Protein AF-A0A939WNE9-F1 (afdb_monomer_lite)

Foldseek 3Di:
DDDDDDDDDDDDDDDDDDDDDDDDDDDDDDDDDDDDDDDDDDDDDDDDDDDDDDDDDDDDDDDDDDDDDDDDDDDDDDDDDDDDDDDDDDDDDDDDDDDDDDDDDDDDDDVVVVVVVVVVVVVVVVVVVVVVVVVVVVVVVVVVVVVVVVVVVVVVVVVVCVVVVVVVVVVVVVVVVVVVVVVVVVVVVVVVVVVVVVVVVVVVVVVVVVVVVVVCCVQCDDDVVSNVVSVVVVPPPDVVRVVVVVVVVVVVVVVVVVVVVVVVVVVVVVVVVVVVVVVVVVVVVVVVVVVVVVVVVVVVVVVVVVVVVVVVVVVVVVVVVVVVVVVVVVVVVVVVVVVVDDDDDDDDPVPPVVVVVVPPPPDPPVPDDDD

Structure (mmCIF, N/CA/C/O backbone):
data_AF-A0A939WNE9-F1
#
_entry.id   AF-A0A939WNE9-F1
#
loop_
_atom_site.group_PDB
_atom_site.id
_atom_site.type_symbol
_atom_site.label_atom_id
_atom_site.label_alt_id
_atom_site.label_comp_id
_atom_site.label_asym_id
_atom_site.label_entity_id
_atom_site.label_seq_id
_atom_site.pdbx_PDB_ins_code
_atom_site.Cartn_x
_atom_site.Cartn_y
_atom_site.Cartn_z
_atom_site.occupancy
_atom_site.B_iso_or_equiv
_atom_site.auth_seq_id
_atom_site.auth_comp_id
_atom_site.auth_asym_id
_atom_site.auth_atom_id
_atom_site.pdbx_PDB_model_num
ATOM 1 N N . GLU A 1 1 ? 0.812 -8.668 100.484 1.00 54.09 1 GLU A N 1
ATOM 2 C CA . GLU A 1 1 ? 0.831 -9.558 99.311 1.00 54.09 1 GLU A CA 1
ATOM 3 C C . GLU A 1 1 ? 0.560 -8.732 98.063 1.00 54.09 1 GLU A C 1
ATOM 5 O O . GLU A 1 1 ? -0.546 -8.219 97.929 1.00 54.09 1 GLU A O 1
ATOM 10 N N . PRO A 1 2 ? 1.558 -8.504 97.200 1.00 53.25 2 PRO A N 1
ATOM 11 C CA . PRO A 1 2 ? 1.315 -8.124 95.821 1.00 53.25 2 PRO A CA 1
ATOM 12 C C . PRO A 1 2 ? 1.590 -9.320 94.900 1.00 53.25 2 PRO A C 1
ATOM 14 O O . PRO A 1 2 ? 2.531 -10.079 95.105 1.00 53.25 2 PRO A O 1
ATOM 17 N N . PHE A 1 3 ? 0.702 -9.478 93.926 1.00 49.59 3 PHE A N 1
ATOM 18 C CA . PHE A 1 3 ? 0.627 -10.564 92.959 1.00 49.59 3 PHE A CA 1
ATOM 19 C C . PHE A 1 3 ? 1.935 -10.777 92.182 1.00 49.59 3 PHE A C 1
ATOM 21 O O . PHE A 1 3 ? 2.463 -9.843 91.578 1.00 49.59 3 PHE A O 1
ATOM 28 N N . ASP A 1 4 ? 2.385 -12.033 92.154 1.00 51.91 4 ASP A N 1
ATOM 29 C CA . ASP A 1 4 ? 3.354 -12.559 91.195 1.00 51.91 4 ASP A CA 1
ATOM 30 C C . ASP A 1 4 ? 2.808 -12.397 89.769 1.00 51.91 4 ASP A C 1
ATOM 32 O O . ASP A 1 4 ? 1.752 -12.930 89.418 1.00 51.91 4 ASP A O 1
ATOM 36 N N . ALA A 1 5 ? 3.541 -11.660 88.938 1.00 57.41 5 ALA A N 1
ATOM 37 C CA . ALA A 1 5 ? 3.368 -11.687 87.495 1.00 57.41 5 ALA A CA 1
ATOM 38 C C . ALA A 1 5 ? 4.014 -12.974 86.945 1.00 57.41 5 ALA A C 1
ATOM 40 O O . ALA A 1 5 ? 5.130 -13.308 87.352 1.00 57.41 5 ALA A O 1
ATOM 41 N N . PRO A 1 6 ? 3.367 -13.709 86.024 1.00 60.88 6 PRO A N 1
ATOM 42 C CA . PRO A 1 6 ? 3.964 -14.906 85.453 1.00 60.88 6 PRO A CA 1
ATOM 43 C C . PRO A 1 6 ? 5.143 -14.541 84.540 1.00 60.88 6 PRO A C 1
ATOM 45 O O . PRO A 1 6 ? 5.098 -13.570 83.784 1.00 60.88 6 PRO A O 1
ATOM 48 N N . ALA A 1 7 ? 6.199 -15.350 84.627 1.00 61.84 7 ALA A N 1
ATOM 49 C CA . ALA A 1 7 ? 7.391 -15.274 83.793 1.00 61.84 7 ALA A CA 1
ATOM 50 C C . ALA A 1 7 ? 7.050 -15.311 82.286 1.00 61.84 7 ALA A C 1
ATOM 52 O O . ALA A 1 7 ? 6.107 -16.006 81.891 1.00 61.84 7 ALA A O 1
ATOM 53 N N . PRO A 1 8 ? 7.816 -14.616 81.423 1.00 57.28 8 PRO A N 1
ATOM 54 C CA . PRO A 1 8 ? 7.617 -14.695 79.982 1.00 57.28 8 PRO A CA 1
ATOM 55 C C . PRO A 1 8 ? 7.947 -16.110 79.492 1.00 57.28 8 PRO A C 1
ATOM 57 O O . PRO A 1 8 ? 9.021 -16.645 79.770 1.00 57.28 8 PRO A O 1
ATOM 60 N N . SER A 1 9 ? 7.002 -16.722 78.773 1.00 56.09 9 SER A N 1
ATOM 61 C CA . SER A 1 9 ? 7.239 -17.959 78.028 1.00 56.09 9 SER A CA 1
ATOM 62 C C . SER A 1 9 ? 8.351 -17.729 77.012 1.00 56.09 9 SER A C 1
ATOM 64 O O . SER A 1 9 ? 8.291 -16.779 76.236 1.00 56.09 9 SER A O 1
ATOM 66 N N . ALA A 1 10 ? 9.356 -18.601 77.036 1.00 57.38 10 ALA A N 1
ATOM 67 C CA . ALA A 1 10 ? 10.397 -18.660 76.026 1.00 57.38 10 ALA A CA 1
ATOM 68 C C . ALA A 1 10 ? 9.761 -18.899 74.648 1.00 57.38 10 ALA A C 1
ATOM 70 O O . ALA A 1 10 ? 9.036 -19.877 74.453 1.00 57.38 10 ALA A O 1
ATOM 71 N N . GLU A 1 11 ? 10.018 -17.992 73.709 1.00 60.16 11 GLU A N 1
ATOM 72 C CA . GLU A 1 11 ? 9.748 -18.216 72.291 1.00 60.16 11 GLU A CA 1
ATOM 73 C C . GLU A 1 11 ? 10.583 -19.416 71.805 1.00 60.16 11 GLU A C 1
ATOM 75 O O . GLU A 1 11 ? 11.751 -19.538 72.189 1.00 60.16 11 GLU A O 1
ATOM 80 N N . PRO A 1 12 ? 10.020 -20.329 70.995 1.00 65.12 12 PRO A N 1
ATOM 81 C CA . PRO A 1 12 ? 10.791 -21.424 70.427 1.00 65.12 12 PRO A CA 1
ATOM 82 C C . PRO A 1 12 ? 11.781 -20.873 69.393 1.00 65.12 12 PRO A C 1
ATOM 84 O O . PRO A 1 12 ? 11.403 -20.105 68.509 1.00 65.12 12 PRO A O 1
ATOM 87 N N . GLU A 1 13 ? 13.048 -21.278 69.507 1.00 65.31 13 GLU A N 1
ATOM 88 C CA . GLU A 1 13 ? 14.098 -20.940 68.544 1.00 65.31 13 GLU A CA 1
ATOM 89 C C . GLU A 1 13 ? 13.686 -21.340 67.111 1.00 65.31 13 GLU A C 1
ATOM 91 O O . GLU A 1 13 ? 13.086 -22.406 66.914 1.00 65.31 13 GLU A O 1
ATOM 96 N N . PRO A 1 14 ? 13.995 -20.512 66.094 1.00 62.50 14 PRO A N 1
ATOM 97 C CA . PRO A 1 14 ? 13.662 -20.823 64.713 1.00 62.50 14 PRO A CA 1
ATOM 98 C C . PRO A 1 14 ? 14.462 -22.045 64.251 1.00 62.50 14 PRO A C 1
ATOM 100 O O . PRO A 1 14 ? 15.686 -22.091 64.365 1.00 62.50 14 PRO A O 1
ATOM 103 N N . GLN A 1 15 ? 13.756 -23.048 63.726 1.00 60.66 15 GLN A N 1
ATOM 104 C CA . GLN A 1 15 ? 14.382 -24.213 63.105 1.00 60.66 15 GLN A CA 1
ATOM 105 C C . GLN A 1 15 ? 15.213 -23.770 61.888 1.00 60.66 15 GLN A C 1
ATOM 107 O O . GLN A 1 15 ? 14.765 -22.889 61.149 1.00 60.66 15 GLN A O 1
ATOM 112 N N . PRO A 1 16 ? 16.400 -24.362 61.658 1.00 64.44 16 PRO A N 1
ATOM 113 C CA . PRO A 1 16 ? 17.227 -24.012 60.511 1.00 64.44 16 PRO A CA 1
ATOM 114 C C . PRO A 1 16 ? 16.508 -24.376 59.206 1.00 64.44 16 PRO A C 1
ATOM 116 O O . PRO A 1 16 ? 15.973 -25.478 59.067 1.00 64.44 16 PRO A O 1
ATOM 119 N N . GLU A 1 17 ? 16.493 -23.435 58.260 1.00 66.12 17 GLU A N 1
ATOM 120 C CA . GLU A 1 17 ? 15.964 -23.652 56.913 1.00 66.12 17 GLU A CA 1
ATOM 121 C C . GLU A 1 17 ? 16.693 -24.826 56.232 1.00 66.12 17 GLU A C 1
ATOM 123 O O . GLU A 1 17 ? 17.913 -24.958 56.375 1.00 66.12 17 GLU A O 1
ATOM 128 N N . PRO A 1 18 ? 15.975 -25.696 55.498 1.00 68.00 18 PRO A N 1
ATOM 129 C CA . PRO A 1 18 ? 16.600 -26.796 54.778 1.00 68.00 18 PRO A CA 1
ATOM 130 C C . PRO A 1 18 ? 17.502 -26.259 53.660 1.00 68.00 18 PRO A C 1
ATOM 132 O O . PRO A 1 18 ? 17.106 -25.377 52.898 1.00 68.00 18 PRO A O 1
ATOM 135 N N . GLU A 1 19 ? 18.711 -26.815 53.562 1.00 67.50 19 GLU A N 1
ATOM 136 C CA . GLU A 1 19 ? 19.699 -26.442 52.548 1.00 67.50 19 GLU A CA 1
ATOM 137 C C . GLU A 1 19 ? 19.126 -26.564 51.120 1.00 67.50 19 GLU A C 1
ATOM 139 O O . GLU A 1 19 ? 18.383 -27.509 50.823 1.00 67.50 19 GLU A O 1
ATOM 144 N N . PRO A 1 20 ? 19.462 -25.623 50.216 1.00 63.97 20 PRO A N 1
ATOM 145 C CA . PRO A 1 20 ? 18.962 -25.640 48.851 1.00 63.97 20 PRO A CA 1
ATOM 146 C C . PRO A 1 20 ? 19.489 -26.868 48.101 1.00 63.97 20 PRO A C 1
ATOM 148 O O . PRO A 1 20 ? 20.681 -27.174 48.120 1.00 63.97 20 PRO A O 1
ATOM 151 N N . GLN A 1 21 ? 18.581 -27.569 47.421 1.00 61.81 21 GLN A N 1
ATOM 152 C CA . GLN A 1 21 ? 18.930 -28.697 46.560 1.00 61.81 21 GLN A CA 1
ATOM 153 C C . GLN A 1 21 ? 19.824 -28.227 45.399 1.00 61.81 21 GLN A C 1
ATOM 155 O O . GLN A 1 21 ? 19.607 -27.130 44.877 1.00 61.81 21 GLN A O 1
ATOM 160 N N . PRO A 1 22 ? 20.810 -29.039 44.975 1.00 62.06 22 PRO A N 1
ATOM 161 C CA . PRO A 1 22 ? 21.704 -28.668 43.887 1.00 62.06 22 PRO A CA 1
ATOM 162 C C . PRO A 1 22 ? 20.931 -28.536 42.570 1.00 62.06 22 PRO A C 1
ATOM 164 O O . PRO A 1 22 ? 20.118 -29.396 42.223 1.00 62.06 22 PRO A O 1
ATOM 167 N N . GLU A 1 23 ? 21.193 -27.449 41.841 1.00 63.25 23 GLU A N 1
ATOM 168 C CA . GLU A 1 23 ? 20.651 -27.222 40.502 1.00 63.25 23 GLU A CA 1
ATOM 169 C C . GLU A 1 23 ? 21.070 -28.355 39.545 1.00 63.25 23 GLU A C 1
ATOM 171 O O . GLU A 1 23 ? 22.205 -28.837 39.617 1.00 63.25 23 GLU A O 1
ATOM 176 N N . PRO A 1 24 ? 20.179 -28.799 38.640 1.00 64.44 24 PRO A N 1
ATOM 177 C CA . PRO A 1 24 ? 20.511 -29.832 37.671 1.00 64.44 24 PRO A CA 1
ATOM 178 C C . PRO A 1 24 ? 21.569 -29.327 36.683 1.00 64.44 24 PRO A C 1
ATOM 180 O O . PRO A 1 24 ? 21.449 -28.236 36.125 1.00 64.44 24 PRO A O 1
ATOM 183 N N . GLU A 1 25 ? 22.595 -30.146 36.450 1.00 60.59 25 GLU A N 1
ATOM 184 C CA . GLU A 1 25 ? 23.669 -29.850 35.502 1.00 60.59 25 GLU A CA 1
ATOM 185 C C . GLU A 1 25 ? 23.125 -29.596 34.080 1.00 60.59 25 GLU A C 1
ATOM 187 O O . GLU A 1 25 ? 22.170 -30.254 33.645 1.00 60.59 25 GLU A O 1
ATOM 192 N N . PRO A 1 26 ? 23.728 -28.658 33.325 1.00 57.41 26 PRO A N 1
ATOM 193 C CA . PRO A 1 26 ? 23.282 -28.325 31.981 1.00 57.41 26 PRO A CA 1
ATOM 194 C C . PRO A 1 26 ? 23.476 -29.518 31.038 1.00 57.41 26 PRO A C 1
ATOM 196 O O . PRO A 1 26 ? 24.577 -30.048 30.884 1.00 57.41 26 PRO A O 1
ATOM 199 N N . GLN A 1 27 ? 22.392 -29.924 30.376 1.00 48.69 27 GLN A N 1
ATOM 200 C CA . GLN A 1 27 ? 22.435 -30.938 29.328 1.00 48.69 27 GLN A CA 1
ATOM 201 C C . GLN A 1 27 ? 23.262 -30.408 28.152 1.00 48.69 27 GLN A C 1
ATOM 203 O O . GLN A 1 27 ? 22.920 -29.403 27.533 1.00 48.69 27 GLN A O 1
ATOM 208 N N . VAL A 1 28 ? 24.369 -31.091 27.867 1.00 53.81 28 VAL A N 1
ATOM 209 C CA . VAL A 1 28 ? 25.235 -30.826 26.718 1.00 53.81 28 VAL A CA 1
ATOM 210 C C . VAL A 1 28 ? 24.454 -31.141 25.441 1.00 53.81 28 VAL A C 1
ATOM 212 O O . VAL A 1 28 ? 24.086 -32.292 25.205 1.00 53.81 28 VAL A O 1
ATOM 215 N N . GLU A 1 29 ? 24.192 -30.123 24.619 1.00 54.12 29 GLU A N 1
ATOM 216 C CA . GLU A 1 29 ? 23.645 -30.306 23.273 1.00 54.12 29 GLU A CA 1
ATOM 217 C C . GLU A 1 29 ? 24.583 -31.201 22.439 1.00 54.12 29 GLU A C 1
ATOM 219 O O . GLU A 1 29 ? 25.805 -31.016 22.469 1.00 54.12 29 GLU A O 1
ATOM 224 N N . PRO A 1 30 ? 24.055 -32.183 21.685 1.00 58.47 30 PRO A N 1
ATOM 225 C CA . PRO A 1 30 ? 24.882 -33.013 20.825 1.00 58.47 30 PRO A CA 1
ATOM 226 C C . PRO A 1 30 ? 25.477 -32.164 19.695 1.00 58.47 30 PRO A C 1
ATOM 228 O O . PRO A 1 30 ? 24.772 -31.417 19.019 1.00 58.47 30 PRO A O 1
ATOM 231 N N . ALA A 1 31 ? 26.790 -32.298 19.491 1.00 53.72 31 ALA A N 1
ATOM 232 C CA . ALA A 1 31 ? 27.533 -31.587 18.459 1.00 53.72 31 ALA A CA 1
ATOM 233 C C . ALA A 1 31 ? 26.920 -31.791 17.054 1.00 53.72 31 ALA A C 1
ATOM 235 O O . ALA A 1 31 ? 26.460 -32.896 16.742 1.00 53.72 31 ALA A O 1
ATOM 236 N N . PRO A 1 32 ? 26.943 -30.763 16.184 1.00 52.97 32 PRO A N 1
ATOM 237 C CA . PRO A 1 32 ? 26.431 -30.879 14.825 1.00 52.97 32 PRO A CA 1
ATOM 238 C C . PRO A 1 32 ? 27.249 -31.905 14.030 1.00 52.97 32 PRO A C 1
ATOM 240 O O . PRO A 1 32 ? 28.481 -31.882 14.028 1.00 52.97 32 PRO A O 1
ATOM 243 N N . GLN A 1 33 ? 26.548 -32.824 13.363 1.00 52.03 33 GLN A N 1
ATOM 244 C CA . GLN A 1 33 ? 27.154 -33.790 12.447 1.00 52.03 33 GLN A CA 1
ATOM 245 C C . GLN A 1 33 ? 27.747 -33.067 11.223 1.00 52.03 33 GLN A C 1
ATOM 247 O O . GLN A 1 33 ? 27.179 -32.066 10.782 1.00 52.03 33 GLN A O 1
ATOM 252 N N . PRO A 1 34 ? 28.870 -33.554 10.663 1.00 50.97 34 PRO A N 1
ATOM 253 C CA . PRO A 1 34 ? 29.503 -32.928 9.507 1.00 50.97 34 PRO A CA 1
ATOM 254 C C . PRO A 1 34 ? 28.625 -33.052 8.252 1.00 50.97 34 PRO A C 1
ATOM 256 O O . PRO A 1 34 ? 28.098 -34.125 7.956 1.00 50.97 34 PRO A O 1
ATOM 259 N N . GLU A 1 35 ? 28.494 -31.949 7.510 1.00 51.38 35 GLU A N 1
ATOM 260 C CA . GLU A 1 35 ? 27.870 -31.914 6.183 1.00 51.38 35 GLU A CA 1
ATOM 261 C C . GLU A 1 35 ? 28.591 -32.867 5.208 1.00 51.38 35 GLU A C 1
ATOM 263 O O . GLU A 1 35 ? 29.825 -32.919 5.204 1.00 51.38 35 GLU A O 1
ATOM 268 N N . PRO A 1 36 ? 27.863 -33.612 4.355 1.00 52.28 36 PRO A N 1
ATOM 269 C CA . PRO A 1 36 ? 28.481 -34.454 3.342 1.00 52.28 36 PRO A CA 1
ATOM 270 C C . PRO A 1 36 ? 28.952 -33.622 2.137 1.00 52.28 36 PRO A C 1
ATOM 272 O O . PRO A 1 36 ? 28.201 -32.827 1.572 1.00 52.28 36 PRO A O 1
ATOM 275 N N . GLU A 1 37 ? 30.197 -33.851 1.714 1.00 52.28 37 GLU A N 1
ATOM 276 C CA . GLU A 1 37 ? 30.777 -33.307 0.480 1.00 52.28 37 GLU A CA 1
ATOM 277 C C . GLU A 1 37 ? 30.043 -33.800 -0.788 1.00 52.28 37 GLU A C 1
ATOM 279 O O . GLU A 1 37 ? 29.480 -34.901 -0.804 1.00 52.28 37 GLU A O 1
ATOM 284 N N . PRO A 1 38 ? 30.052 -33.017 -1.887 1.00 49.53 38 PRO A N 1
ATOM 285 C CA . PRO A 1 38 ? 29.203 -33.269 -3.041 1.00 49.53 38 PRO A CA 1
ATOM 286 C C . PRO A 1 38 ? 29.797 -34.358 -3.942 1.00 49.53 38 PRO A C 1
ATOM 288 O O . PRO A 1 38 ? 30.901 -34.219 -4.468 1.00 49.53 38 PRO A O 1
ATOM 291 N N . GLN A 1 39 ? 29.024 -35.416 -4.194 1.00 39.22 39 GLN A N 1
ATOM 292 C CA . GLN A 1 39 ? 29.318 -36.384 -5.251 1.00 39.22 39 GLN A CA 1
ATOM 293 C C . GLN A 1 39 ? 28.407 -36.163 -6.460 1.00 39.22 39 GLN A C 1
ATOM 295 O O . GLN A 1 39 ? 27.189 -36.029 -6.364 1.00 39.22 39 GLN A O 1
ATOM 300 N N . VAL A 1 40 ? 29.061 -36.100 -7.614 1.00 41.12 40 VAL A N 1
ATOM 301 C CA . VAL A 1 40 ? 28.520 -35.879 -8.953 1.00 41.12 40 VAL A CA 1
ATOM 302 C C . VAL A 1 40 ? 27.997 -37.174 -9.585 1.00 41.12 40 VAL A C 1
ATOM 304 O O . VAL A 1 40 ? 28.648 -38.209 -9.512 1.00 41.12 40 VAL A O 1
ATOM 307 N N . ALA A 1 41 ? 26.893 -37.017 -10.325 1.00 35.06 41 ALA A N 1
ATOM 308 C CA . ALA A 1 41 ? 26.393 -37.834 -11.441 1.00 35.06 41 ALA A CA 1
ATOM 309 C C . ALA A 1 41 ? 25.847 -39.251 -11.154 1.00 35.06 41 ALA A C 1
ATOM 311 O O . ALA A 1 41 ? 26.593 -40.210 -11.000 1.00 35.06 41 ALA A O 1
ATOM 312 N N . SER A 1 42 ? 24.531 -39.439 -11.310 1.00 35.88 42 SER A N 1
ATOM 313 C CA . SER A 1 42 ? 23.893 -40.025 -12.514 1.00 35.88 42 SER A CA 1
ATOM 314 C C . SER A 1 42 ? 22.435 -40.452 -12.243 1.00 35.88 42 SER A C 1
ATOM 316 O O . SER A 1 42 ? 22.013 -40.639 -11.110 1.00 35.88 42 SER A O 1
ATOM 318 N N . ALA A 1 43 ? 21.644 -40.476 -13.313 1.00 40.47 43 ALA A N 1
ATOM 319 C CA . ALA A 1 43 ? 20.184 -40.498 -13.357 1.00 40.47 43 ALA A CA 1
ATOM 320 C C . ALA A 1 43 ? 19.514 -41.823 -12.936 1.00 40.47 43 ALA A C 1
ATOM 322 O O . ALA A 1 43 ? 19.991 -42.871 -13.357 1.00 40.47 43 ALA A O 1
ATOM 323 N N . GLN A 1 44 ? 18.342 -41.758 -12.275 1.00 34.44 44 GLN A N 1
ATOM 324 C CA . GLN A 1 44 ? 17.145 -42.588 -12.559 1.00 34.44 44 GLN A CA 1
ATOM 325 C C . GLN A 1 44 ? 15.942 -42.274 -11.628 1.00 34.44 44 GLN A C 1
ATOM 327 O O . GLN A 1 44 ? 16.045 -42.406 -10.419 1.00 34.44 44 GLN A O 1
ATOM 332 N N . VAL A 1 45 ? 14.828 -41.855 -12.253 1.00 36.12 45 VAL A N 1
ATOM 333 C CA . VAL A 1 45 ? 13.399 -42.244 -12.082 1.00 36.12 45 VAL A CA 1
ATOM 334 C C . VAL A 1 45 ? 12.769 -42.371 -10.665 1.00 36.12 45 VAL A C 1
ATOM 336 O O . VAL A 1 45 ? 13.178 -43.216 -9.884 1.00 36.12 45 VAL A O 1
ATOM 339 N N . GLU A 1 46 ? 11.711 -41.556 -10.444 1.00 43.34 46 GLU A N 1
ATOM 340 C CA . GLU A 1 46 ? 10.496 -41.604 -9.563 1.00 43.34 46 GLU A CA 1
ATOM 341 C C . GLU A 1 46 ? 10.187 -42.838 -8.662 1.00 43.34 46 GLU A C 1
ATOM 343 O O . GLU A 1 46 ? 10.610 -43.939 -9.009 1.00 43.34 46 GLU A O 1
ATOM 348 N N . PRO A 1 47 ? 9.335 -42.742 -7.591 1.00 48.16 47 PRO A N 1
ATOM 349 C CA . PRO A 1 47 ? 8.260 -41.751 -7.360 1.00 48.16 47 PRO A CA 1
ATOM 350 C C . PRO A 1 47 ? 8.134 -41.146 -5.931 1.00 48.16 47 PRO A C 1
ATOM 352 O O . PRO A 1 47 ? 8.722 -41.599 -4.953 1.00 48.16 47 PRO A O 1
ATOM 355 N N . GLU A 1 48 ? 7.300 -40.107 -5.842 1.00 50.31 48 GLU A N 1
ATOM 356 C CA . GLU A 1 48 ? 6.923 -39.290 -4.675 1.00 50.31 48 GLU A CA 1
ATOM 357 C C . GLU A 1 48 ? 6.316 -40.066 -3.477 1.00 50.31 48 GLU A C 1
ATOM 359 O O . GLU A 1 48 ? 5.467 -40.942 -3.677 1.00 50.31 48 GLU A O 1
ATOM 364 N N . PRO A 1 49 ? 6.600 -39.677 -2.214 1.00 42.81 49 PRO A N 1
ATOM 365 C CA . PRO A 1 49 ? 5.762 -40.038 -1.075 1.00 42.81 49 PRO A CA 1
ATOM 366 C C . PRO A 1 49 ? 4.691 -38.966 -0.803 1.00 42.81 49 PRO A C 1
ATOM 368 O O . PRO A 1 49 ? 4.981 -37.837 -0.411 1.00 42.81 49 PRO A O 1
ATOM 371 N N . LYS A 1 50 ? 3.422 -39.361 -0.954 1.00 51.47 50 LYS A N 1
ATOM 372 C CA . LYS A 1 50 ? 2.245 -38.644 -0.440 1.00 51.47 50 LYS A CA 1
ATOM 373 C C . LYS A 1 50 ? 2.383 -38.404 1.067 1.00 51.47 50 LYS A C 1
ATOM 375 O O . LYS A 1 50 ? 2.300 -39.352 1.848 1.00 51.47 50 LYS A O 1
ATOM 380 N N . VAL A 1 51 ? 2.505 -37.144 1.477 1.00 45.31 51 VAL A N 1
ATOM 381 C CA . VAL A 1 51 ? 2.312 -36.732 2.872 1.00 45.31 51 VAL A CA 1
ATOM 382 C C . VAL A 1 51 ? 0.823 -36.466 3.082 1.00 45.31 51 VAL A C 1
ATOM 384 O O . VAL A 1 51 ? 0.219 -35.622 2.426 1.00 45.31 51 VAL A O 1
ATOM 387 N N . ILE A 1 52 ? 0.219 -37.254 3.967 1.00 38.97 52 ILE A N 1
ATOM 388 C CA . ILE A 1 52 ? -1.163 -37.109 4.421 1.00 38.97 52 ILE A CA 1
ATOM 389 C C . ILE A 1 52 ? -1.181 -35.976 5.453 1.00 38.97 52 ILE A C 1
ATOM 391 O O . ILE A 1 52 ? -0.776 -36.175 6.598 1.00 38.97 52 ILE A O 1
ATOM 395 N N . GLU A 1 53 ? -1.652 -34.791 5.068 1.00 44.66 53 GLU A N 1
ATOM 396 C CA . GLU A 1 53 ? -2.003 -33.738 6.023 1.00 44.66 53 GLU A CA 1
ATOM 397 C C . GLU A 1 53 ? -3.326 -34.111 6.700 1.00 44.66 53 GLU A C 1
ATOM 399 O O . GLU A 1 53 ? -4.417 -34.005 6.138 1.00 44.66 53 GLU A O 1
ATOM 404 N N . LYS A 1 54 ? -3.223 -34.618 7.928 1.00 47.59 54 LYS A N 1
ATOM 405 C CA . LYS A 1 54 ? -4.365 -34.859 8.805 1.00 47.59 54 LYS A CA 1
ATOM 406 C C . LYS A 1 54 ? -4.905 -33.507 9.280 1.00 47.59 54 LYS A C 1
ATOM 408 O O . LYS A 1 54 ? -4.376 -32.920 10.219 1.00 47.59 54 LYS A O 1
ATOM 413 N N . ILE A 1 55 ? -5.956 -33.032 8.619 1.00 45.34 55 ILE A N 1
ATOM 414 C CA . ILE A 1 55 ? -6.755 -31.870 9.020 1.00 45.34 55 ILE A CA 1
ATOM 415 C C . ILE A 1 55 ? -7.378 -32.162 10.393 1.00 45.34 55 ILE A C 1
ATOM 417 O O . ILE A 1 55 ? -8.147 -33.112 10.548 1.00 45.34 55 ILE A O 1
ATOM 421 N N . VAL A 1 56 ? -7.033 -31.353 11.394 1.00 41.72 56 VAL A N 1
ATOM 422 C CA . VAL A 1 56 ? -7.733 -31.289 12.682 1.00 41.72 56 VAL A CA 1
ATOM 423 C C . VAL A 1 56 ? -8.616 -30.044 12.641 1.00 41.72 56 VAL A C 1
ATOM 425 O O . VAL A 1 56 ? -8.164 -28.943 12.944 1.00 41.72 56 VAL A O 1
ATOM 428 N N . GLU A 1 57 ? -9.869 -30.210 12.216 1.00 42.62 57 GLU A N 1
ATOM 429 C CA . GLU A 1 57 ? -10.913 -29.195 12.385 1.00 42.62 57 GLU A CA 1
ATOM 430 C C . GLU A 1 57 ? -11.477 -29.298 13.803 1.00 42.62 57 GLU A C 1
ATOM 432 O O . GLU A 1 57 ? -12.063 -30.306 14.197 1.00 42.62 57 GLU A O 1
ATOM 437 N N . VAL A 1 58 ? -11.284 -28.237 14.581 1.00 54.25 58 VAL A N 1
ATOM 438 C CA . VAL A 1 58 ? -11.955 -28.045 15.866 1.00 54.25 58 VAL A CA 1
ATOM 439 C C . VAL A 1 58 ? -13.391 -27.591 15.568 1.00 54.25 58 VAL A C 1
ATOM 441 O O . VAL A 1 58 ? -13.558 -26.555 14.921 1.00 54.25 58 VAL A O 1
ATOM 444 N N . PRO A 1 59 ? -14.441 -28.317 15.997 1.00 48.91 59 PRO A N 1
ATOM 445 C CA . PRO A 1 59 ? -15.811 -27.868 15.788 1.00 48.91 59 PRO A CA 1
ATOM 446 C C . PRO A 1 59 ? -16.098 -26.649 16.673 1.00 48.91 59 PRO A C 1
ATOM 448 O O . PRO A 1 59 ? -15.968 -26.708 17.893 1.00 48.91 59 PRO A O 1
ATOM 451 N N . VAL A 1 60 ? -16.495 -25.534 16.056 1.00 47.25 60 VAL A N 1
ATOM 452 C CA . VAL A 1 60 ? -17.005 -24.357 16.772 1.00 47.25 60 VAL A CA 1
ATOM 453 C C . VAL A 1 60 ? -18.493 -24.571 17.040 1.00 47.25 60 VAL A C 1
ATOM 455 O O . VAL A 1 60 ? -19.306 -24.619 16.114 1.00 47.25 60 VAL A O 1
ATOM 458 N N . GLU A 1 61 ? -18.845 -24.711 18.315 1.00 49.06 61 GLU A N 1
ATOM 459 C CA . GLU A 1 61 ? -20.221 -24.807 18.795 1.00 49.06 61 GLU A CA 1
ATOM 460 C C . GLU A 1 61 ? -20.992 -23.516 18.468 1.00 49.06 61 GLU A C 1
ATOM 462 O O . GLU A 1 61 ? -20.724 -22.439 19.002 1.00 49.06 61 GLU A O 1
ATOM 467 N N . LYS A 1 62 ? -21.971 -23.618 17.564 1.00 53.06 62 LYS A N 1
ATOM 468 C CA . LYS A 1 62 ? -22.990 -22.583 17.354 1.00 53.06 62 LYS A CA 1
ATOM 469 C C . LYS A 1 62 ? -23.990 -22.639 18.507 1.00 53.06 62 LYS A C 1
ATOM 471 O O . LYS A 1 62 ? -24.877 -23.489 18.520 1.00 53.06 62 LYS A O 1
ATOM 476 N N . ILE A 1 63 ? -23.872 -21.704 19.440 1.00 50.56 63 ILE A N 1
ATOM 477 C CA . ILE A 1 63 ? -24.890 -21.434 20.456 1.00 50.56 63 ILE A CA 1
ATOM 478 C C . ILE A 1 63 ? -26.049 -20.710 19.755 1.00 50.56 63 ILE A C 1
ATOM 480 O O . ILE A 1 63 ? -25.875 -19.624 19.207 1.00 50.56 63 ILE A O 1
ATOM 484 N N . VAL A 1 64 ? -27.222 -21.344 19.712 1.00 38.69 64 VAL A N 1
ATOM 485 C CA . VAL A 1 64 ? -28.470 -20.748 19.216 1.00 38.69 64 VAL A CA 1
ATOM 486 C C . VAL A 1 64 ? -29.236 -20.216 20.425 1.00 38.69 64 VAL A C 1
ATOM 488 O O . VAL A 1 64 ? -29.825 -20.991 21.176 1.00 38.69 64 VAL A O 1
ATOM 491 N N . GLU A 1 65 ? -29.228 -18.898 20.622 1.00 44.75 65 GLU A N 1
ATOM 492 C CA . GLU A 1 65 ? -30.068 -18.228 21.618 1.00 44.75 65 GLU A CA 1
ATOM 493 C C . GLU A 1 65 ? -31.524 -18.214 21.138 1.00 44.75 65 GLU A C 1
ATOM 495 O O . GLU A 1 65 ? -31.921 -17.467 20.243 1.00 44.75 65 GLU A O 1
ATOM 500 N N . LYS A 1 66 ? -32.333 -19.096 21.725 1.00 47.22 66 LYS A N 1
ATOM 501 C CA . LYS A 1 66 ? -33.780 -19.145 21.528 1.00 47.22 66 LYS A CA 1
ATOM 502 C C . LYS A 1 66 ? -34.434 -18.213 22.549 1.00 47.22 66 LYS A C 1
ATOM 504 O O . LYS A 1 66 ? -34.666 -18.609 23.687 1.00 47.22 66 LYS A O 1
ATOM 509 N N . VAL A 1 67 ? -34.715 -16.977 22.144 1.00 47.06 67 VAL A N 1
ATOM 510 C CA . VAL A 1 67 ? -35.515 -16.030 22.934 1.00 47.06 67 VAL A CA 1
ATOM 511 C C . VAL A 1 67 ? -36.965 -16.523 22.934 1.00 47.06 67 VAL A C 1
ATOM 513 O O . VAL A 1 67 ? -37.608 -16.590 21.888 1.00 47.06 67 VAL A O 1
ATOM 516 N N . VAL A 1 68 ? -37.452 -16.941 24.101 1.00 40.88 68 VAL A N 1
ATOM 517 C CA . VAL A 1 68 ? -38.853 -17.305 24.342 1.00 40.88 68 VAL A CA 1
ATOM 518 C C . VAL A 1 68 ? -39.506 -16.118 25.044 1.00 40.88 68 VAL A C 1
ATOM 520 O O . VAL A 1 68 ? -39.209 -15.843 26.203 1.00 40.88 68 VAL A O 1
ATOM 523 N N . GLU A 1 69 ? -40.366 -15.399 24.328 1.00 43.03 69 GLU A N 1
ATOM 524 C CA . GLU A 1 69 ? -41.201 -14.336 24.889 1.00 43.03 69 GLU A CA 1
ATOM 525 C C . GLU A 1 69 ? -42.382 -14.956 25.646 1.00 43.03 69 GLU A C 1
ATOM 527 O O . GLU A 1 69 ? -43.186 -15.701 25.083 1.00 43.03 69 GLU A O 1
ATOM 532 N N . VAL A 1 70 ? -42.478 -14.648 26.939 1.00 52.41 70 VAL A N 1
ATOM 533 C CA . VAL A 1 70 ? -43.635 -14.970 27.779 1.00 52.41 70 VAL A CA 1
ATOM 534 C C . VAL A 1 70 ? -44.614 -13.792 27.688 1.00 52.41 70 VAL A C 1
ATOM 536 O O . VAL A 1 70 ? -44.231 -12.679 28.055 1.00 52.41 70 VAL A O 1
ATOM 539 N N . PRO A 1 71 ? -45.858 -13.975 27.212 1.00 49.97 71 PRO A N 1
ATOM 540 C CA . PRO A 1 71 ? -46.847 -12.905 27.234 1.00 49.97 71 PRO A CA 1
ATOM 541 C C . PRO A 1 71 ? -47.350 -12.696 28.670 1.00 49.97 71 PRO A C 1
ATOM 543 O O . PRO A 1 71 ? -47.868 -13.619 29.293 1.00 49.97 71 PRO A O 1
ATOM 546 N N . VAL A 1 72 ? -47.199 -11.478 29.197 1.00 45.97 72 VAL A N 1
ATOM 547 C CA . VAL A 1 72 ? -47.776 -11.068 30.486 1.00 45.97 72 VAL A CA 1
ATOM 548 C C . VAL A 1 72 ? -49.197 -10.561 30.246 1.00 45.97 72 VAL A C 1
ATOM 550 O O . VAL A 1 72 ? -49.409 -9.590 29.516 1.00 45.97 72 VAL A O 1
ATOM 553 N N . GLU A 1 73 ? -50.175 -11.237 30.846 1.00 45.25 73 GLU A N 1
ATOM 554 C CA . GLU A 1 73 ? -51.582 -10.849 30.816 1.00 45.25 73 GLU A CA 1
ATOM 555 C C . GLU A 1 73 ? -51.840 -9.605 31.681 1.00 45.25 73 GLU A C 1
ATOM 557 O O . GLU A 1 73 ? -51.353 -9.454 32.800 1.00 45.25 73 GLU A O 1
ATOM 562 N N . LYS A 1 74 ? -52.623 -8.691 31.110 1.00 48.97 74 LYS A N 1
ATOM 563 C CA . LYS A 1 74 ? -53.052 -7.405 31.662 1.00 48.97 74 LYS A CA 1
ATOM 564 C C . LYS A 1 74 ? -54.078 -7.626 32.784 1.00 48.97 74 LYS A C 1
ATOM 566 O O . LYS A 1 74 ? -55.182 -8.093 32.511 1.00 48.97 74 LYS A O 1
ATOM 571 N N . ILE A 1 75 ? -53.754 -7.231 34.012 1.00 44.66 75 ILE A N 1
ATOM 572 C CA . ILE A 1 75 ? -54.704 -7.147 35.132 1.00 44.66 75 ILE A CA 1
ATOM 573 C C . ILE A 1 75 ? -55.468 -5.816 35.014 1.00 44.66 75 ILE A C 1
ATOM 575 O O . ILE A 1 75 ? -54.865 -4.765 34.807 1.00 44.66 75 ILE A O 1
ATOM 579 N N . VAL A 1 76 ? -56.801 -5.873 35.089 1.00 38.38 76 VAL A N 1
ATOM 580 C CA . VAL A 1 76 ? -57.711 -4.715 35.091 1.00 38.38 76 VAL A CA 1
ATOM 581 C C . VAL A 1 76 ? -58.255 -4.542 36.506 1.00 38.38 76 VAL A C 1
ATOM 583 O O . VAL A 1 76 ? -58.967 -5.413 37.004 1.00 38.38 76 VAL A O 1
ATOM 586 N N . GLU A 1 77 ? -57.938 -3.415 37.134 1.00 42.62 77 GLU A N 1
ATOM 587 C CA . GLU A 1 77 ? -58.472 -3.002 38.433 1.00 42.62 77 GLU A CA 1
ATOM 588 C C . GLU A 1 77 ? -59.927 -2.519 38.284 1.00 42.62 77 GLU A C 1
ATOM 590 O O . GLU A 1 77 ? -60.255 -1.715 37.408 1.00 42.62 77 GLU A O 1
ATOM 595 N N . LYS A 1 78 ? -60.824 -3.035 39.132 1.00 43.19 78 LYS A N 1
ATOM 596 C CA . LYS A 1 78 ? -62.209 -2.569 39.290 1.00 43.19 78 LYS A CA 1
ATOM 597 C C . LYS A 1 78 ? -62.352 -1.963 40.683 1.00 43.19 78 LYS A C 1
ATOM 599 O O . LYS A 1 78 ? -62.460 -2.698 41.659 1.00 43.19 78 LYS A O 1
ATOM 604 N N . GLU A 1 79 ? -62.410 -0.640 40.761 1.00 42.78 79 GLU A N 1
ATOM 605 C CA . GLU A 1 79 ? -62.817 0.076 41.970 1.00 42.78 79 GLU A CA 1
ATOM 606 C C . GLU A 1 79 ? -64.354 0.133 42.062 1.00 42.78 79 GLU A C 1
ATOM 608 O O . GLU A 1 79 ? -65.041 0.479 41.097 1.00 42.78 79 GLU A O 1
ATOM 613 N N . VAL A 1 80 ? -64.906 -0.220 43.227 1.00 36.19 80 VAL A N 1
ATOM 614 C CA . VAL A 1 80 ? -66.334 -0.103 43.564 1.00 36.19 80 VAL A CA 1
ATOM 6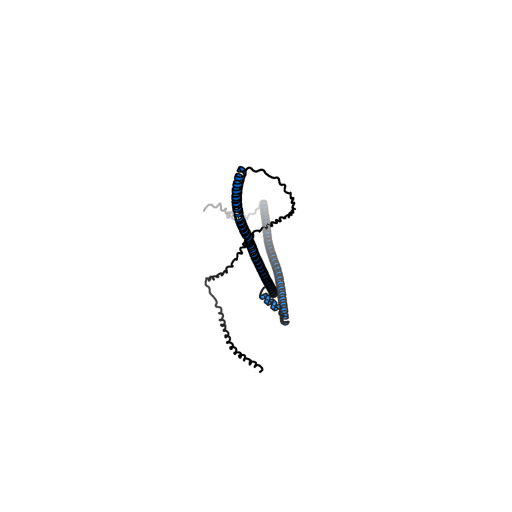15 C C . VAL A 1 80 ? -66.444 0.712 44.847 1.00 36.19 80 VAL A C 1
ATOM 617 O O . VAL A 1 80 ? -66.062 0.247 45.915 1.00 36.19 80 VAL A O 1
ATOM 620 N N . ILE A 1 81 ? -67.001 1.918 44.741 1.00 37.72 81 ILE A N 1
ATOM 621 C CA . ILE A 1 81 ? -67.346 2.781 45.875 1.00 37.72 81 ILE A CA 1
ATOM 622 C C . ILE A 1 81 ? -68.858 2.669 46.091 1.00 37.72 81 ILE A C 1
ATOM 624 O O . ILE A 1 81 ? -69.637 2.850 45.151 1.00 37.72 81 ILE A O 1
ATOM 628 N N . LYS A 1 82 ? -69.291 2.365 47.319 1.00 37.38 82 LYS A N 1
ATOM 629 C CA . LYS A 1 82 ? -70.709 2.375 47.705 1.00 37.38 82 LYS A CA 1
ATOM 630 C C . LYS A 1 82 ? -70.848 2.917 49.128 1.00 37.38 82 LYS A C 1
ATOM 632 O O . LYS A 1 82 ? -70.669 2.182 50.091 1.00 37.38 82 LYS A O 1
ATOM 637 N N . GLU A 1 83 ? -71.171 4.200 49.246 1.00 40.19 83 GLU A N 1
ATOM 638 C CA . GLU A 1 83 ? -71.557 4.838 50.509 1.00 40.19 83 GLU A CA 1
ATOM 639 C C . GLU A 1 83 ? -73.088 4.913 50.609 1.00 40.19 83 GLU A C 1
ATOM 641 O O . GLU A 1 83 ? -73.773 5.260 49.646 1.00 40.19 83 GLU A O 1
ATOM 646 N N . VAL A 1 84 ? -73.627 4.571 51.781 1.00 42.09 84 VAL A N 1
ATOM 647 C CA . VAL A 1 84 ? -75.054 4.654 52.129 1.00 42.09 84 VAL A CA 1
ATOM 648 C C . VAL A 1 84 ? -75.179 5.561 53.360 1.00 42.09 84 VAL A C 1
ATOM 650 O O . VAL A 1 84 ? -74.497 5.289 54.348 1.00 42.09 84 VAL A O 1
ATOM 653 N N . PRO A 1 85 ? -76.020 6.613 53.358 1.00 45.69 85 PRO A N 1
ATOM 654 C CA . PRO A 1 85 ? -76.236 7.445 54.540 1.00 45.69 85 PRO A CA 1
ATOM 655 C C . PRO A 1 85 ? -77.387 6.909 55.415 1.00 45.69 85 PRO A C 1
ATOM 657 O O . PRO A 1 85 ? -78.335 6.309 54.911 1.00 45.69 85 PRO A O 1
ATOM 660 N N . VAL A 1 86 ? -77.318 7.150 56.731 1.00 38.03 86 VAL A N 1
ATOM 661 C CA . VAL A 1 86 ? -78.339 6.765 57.727 1.00 38.03 86 VAL A CA 1
ATOM 662 C C . VAL A 1 86 ? -78.993 8.018 58.321 1.00 38.03 86 VAL A C 1
ATOM 664 O O . VAL A 1 86 ? -78.298 8.890 58.840 1.00 38.03 86 VAL A O 1
ATOM 667 N N . GLU A 1 87 ? -80.327 8.088 58.289 1.00 39.59 87 GLU A N 1
ATOM 668 C CA . GLU A 1 87 ? -81.146 9.121 58.944 1.00 39.59 87 GLU A CA 1
ATOM 669 C C . GLU A 1 87 ? -81.621 8.670 60.340 1.00 39.59 87 GLU A C 1
ATOM 671 O O . GLU A 1 87 ? -81.879 7.492 60.584 1.00 39.59 87 GLU A O 1
ATOM 676 N N . LYS A 1 88 ? -81.732 9.622 61.275 1.00 44.22 88 LYS A N 1
ATOM 677 C CA . LYS A 1 88 ? -82.022 9.412 62.704 1.00 44.22 88 LYS A CA 1
ATOM 678 C C . LYS A 1 88 ? -83.355 10.095 63.055 1.00 44.22 88 LYS A C 1
ATOM 680 O O . LYS A 1 88 ? -83.476 11.298 62.848 1.00 44.22 88 LYS A O 1
ATOM 685 N N . ILE A 1 89 ? -84.325 9.357 63.605 1.00 39.50 89 ILE A N 1
ATOM 686 C CA . ILE A 1 89 ? -85.659 9.849 64.022 1.00 39.50 89 ILE A CA 1
ATOM 687 C C . ILE A 1 89 ? -85.786 9.728 65.555 1.00 39.50 89 ILE A C 1
ATOM 689 O O . ILE A 1 89 ? -85.298 8.758 66.136 1.00 39.50 89 ILE A O 1
ATOM 693 N N . VAL A 1 90 ? -86.414 10.709 66.216 1.00 37.56 90 VAL A N 1
ATOM 694 C CA . VAL A 1 90 ? -86.703 10.738 67.667 1.00 37.56 90 VAL A CA 1
ATOM 695 C C . VAL A 1 90 ? -88.168 11.138 67.877 1.00 37.56 90 VAL A C 1
ATOM 697 O O . VAL A 1 90 ? -88.572 12.182 67.375 1.00 37.56 90 VAL A O 1
ATOM 700 N N . GLU A 1 91 ? -88.929 10.384 68.679 1.00 42.84 91 GLU A N 1
ATOM 701 C CA . GLU A 1 91 ? -90.283 10.745 69.140 1.00 42.84 91 GLU A CA 1
ATOM 702 C C . GLU A 1 91 ? -90.412 10.592 70.674 1.00 42.84 91 GLU A C 1
ATOM 704 O O . GLU A 1 91 ? -89.786 9.725 71.284 1.00 42.84 91 GLU A O 1
ATOM 709 N N . LYS A 1 92 ? -91.201 11.475 71.305 1.00 45.12 92 LYS A N 1
ATOM 710 C CA . LYS A 1 92 ? -91.533 11.529 72.747 1.00 45.12 92 LYS A CA 1
ATOM 711 C C . LYS A 1 92 ? -93.056 11.648 72.897 1.00 45.12 92 LYS A C 1
ATOM 713 O O . LYS A 1 92 ? -93.629 12.506 72.235 1.00 45.12 92 LYS A O 1
ATOM 718 N N . GLU A 1 93 ? -93.673 10.936 73.847 1.00 43.03 93 GLU A N 1
ATOM 719 C CA . GLU A 1 93 ? -95.093 11.113 74.225 1.00 43.03 93 GLU A CA 1
ATOM 720 C C . GLU A 1 93 ? -95.339 11.142 75.754 1.00 43.03 93 GLU A C 1
ATOM 722 O O . GLU A 1 93 ? -94.512 10.686 76.544 1.00 43.03 93 GLU A O 1
ATOM 727 N N . VAL A 1 94 ? -96.472 11.749 76.150 1.00 36.72 94 VAL A N 1
ATOM 728 C CA . VAL A 1 94 ? -96.863 12.258 77.489 1.00 36.72 94 VAL A CA 1
ATOM 729 C C . VAL A 1 94 ? -98.237 11.692 77.926 1.00 36.72 94 VAL A C 1
ATOM 731 O O . VAL A 1 94 ? -99.096 11.434 77.092 1.00 36.72 94 VAL A O 1
ATOM 734 N N . ILE A 1 95 ? -98.445 11.540 79.244 1.00 46.00 95 ILE A N 1
ATOM 735 C CA . ILE A 1 95 ? -99.539 10.833 79.962 1.00 46.00 95 ILE A CA 1
ATOM 736 C C . ILE A 1 95 ? -100.766 11.738 80.266 1.00 46.00 95 ILE A C 1
ATOM 738 O O . ILE A 1 95 ? -100.600 12.943 80.462 1.00 46.00 95 ILE A O 1
ATOM 742 N N . LYS A 1 96 ? -101.977 11.163 80.430 1.00 41.41 96 LYS A N 1
ATOM 743 C CA . LYS A 1 96 ? -103.134 11.768 81.145 1.00 41.41 96 LYS A CA 1
ATOM 744 C C . LYS A 1 96 ? -103.977 10.722 81.905 1.00 41.41 96 LYS A C 1
ATOM 746 O O . LYS A 1 96 ? -104.360 9.718 81.318 1.00 41.41 96 LYS A O 1
ATOM 751 N N . GLU A 1 97 ? -104.344 11.016 83.157 1.00 46.00 97 GLU A N 1
ATOM 752 C CA . GLU A 1 97 ? -105.302 10.262 83.995 1.00 46.00 97 GLU A CA 1
ATOM 753 C C . GLU A 1 97 ? -106.466 11.162 84.469 1.00 46.00 97 GLU A C 1
ATOM 755 O O . GLU A 1 97 ? -106.293 12.372 84.629 1.00 46.00 97 GLU A O 1
ATOM 760 N N . VAL A 1 98 ? -107.644 10.568 84.719 1.00 46.03 98 VAL A N 1
ATOM 761 C CA . VAL A 1 98 ? -108.859 11.197 85.292 1.00 46.03 98 VAL A CA 1
ATOM 762 C C . VAL A 1 98 ? -109.540 10.197 86.252 1.00 46.03 98 VAL A C 1
ATOM 764 O O . VAL A 1 98 ? -109.663 9.036 85.863 1.00 46.03 98 VAL A O 1
ATOM 767 N N . PRO A 1 99 ? -110.037 10.592 87.447 1.00 53.59 99 PRO A N 1
ATOM 768 C CA . PRO A 1 99 ? -110.825 9.710 88.323 1.00 53.59 99 PRO A CA 1
ATOM 769 C C . PRO A 1 99 ? -112.293 10.165 88.488 1.00 53.59 99 PRO A C 1
ATOM 771 O O . PRO A 1 99 ? -112.573 11.360 88.409 1.00 53.59 99 PRO A O 1
ATOM 774 N N . VAL A 1 100 ? -113.230 9.239 88.771 1.00 38.00 100 VAL A N 1
ATOM 775 C CA . VAL A 1 100 ? -114.613 9.569 89.201 1.00 38.00 100 VAL A CA 1
ATOM 776 C C . VAL A 1 100 ? -115.161 8.594 90.262 1.00 38.00 100 VAL A C 1
ATOM 778 O O . VAL A 1 100 ? -114.821 7.413 90.298 1.00 38.00 100 VAL A O 1
ATOM 781 N N . GLU A 1 101 ? -115.997 9.176 91.126 1.00 40.25 101 GLU A N 1
ATOM 782 C CA . GLU A 1 101 ? -116.536 8.780 92.430 1.00 40.25 101 GLU A CA 1
ATOM 783 C C . GLU A 1 101 ? -117.777 7.847 92.414 1.00 40.25 101 GLU A C 1
ATOM 785 O O . GLU A 1 101 ? -118.382 7.555 91.386 1.00 40.25 101 GLU A O 1
ATOM 790 N N . LYS A 1 102 ? -118.142 7.382 93.619 1.00 52.72 102 LYS A N 1
ATOM 791 C CA . LYS A 1 102 ? -119.072 6.297 93.999 1.00 52.72 102 LYS A CA 1
ATOM 792 C C . LYS A 1 102 ? -120.489 6.818 94.336 1.00 52.72 102 LYS A C 1
ATOM 794 O O . LYS A 1 102 ? -120.600 7.804 95.056 1.00 52.72 102 LYS A O 1
ATOM 799 N N . ILE A 1 103 ? -121.557 6.097 93.957 1.00 44.19 103 ILE A N 1
ATOM 800 C CA . ILE A 1 103 ? -122.964 6.331 94.385 1.00 44.19 103 ILE A CA 1
ATOM 801 C C . ILE A 1 103 ? -123.585 4.995 94.860 1.00 44.19 103 ILE A C 1
ATOM 803 O O . ILE A 1 103 ? -123.240 3.943 94.326 1.00 44.19 103 ILE A O 1
ATOM 807 N N . VAL A 1 104 ? -124.458 5.017 95.882 1.00 38.09 104 VAL A N 1
ATOM 808 C CA . VAL A 1 104 ? -125.055 3.836 96.554 1.00 38.09 104 VAL A CA 1
ATOM 809 C C . VAL A 1 104 ? -126.591 3.940 96.600 1.00 38.09 104 VAL A C 1
ATOM 811 O O . VAL A 1 104 ? -127.103 4.941 97.090 1.00 38.09 104 VAL A O 1
ATOM 814 N N . GLU A 1 105 ? -127.314 2.882 96.205 1.00 42.44 105 GLU A N 1
ATOM 815 C CA . GLU A 1 105 ? -128.770 2.704 96.410 1.00 42.44 105 GLU A CA 1
ATOM 816 C C . GLU A 1 105 ? -129.102 1.265 96.881 1.00 42.44 105 GLU A C 1
ATOM 818 O O . GLU A 1 105 ? -128.435 0.306 96.493 1.00 42.44 105 GLU A O 1
ATOM 823 N N . LYS A 1 106 ? -130.092 1.119 97.782 1.00 43.47 106 LYS A N 1
ATOM 824 C CA . LYS A 1 106 ? -130.434 -0.117 98.529 1.00 43.47 106 LYS A CA 1
ATOM 825 C C . LYS A 1 106 ? -131.490 -0.989 97.816 1.00 43.47 106 LYS A C 1
ATOM 827 O O . LYS A 1 106 ? -132.465 -0.474 97.286 1.00 43.47 106 LYS A O 1
ATOM 832 N N . VAL A 1 107 ? -131.301 -2.312 97.895 1.00 45.03 107 VAL A N 1
ATOM 833 C CA . VAL A 1 107 ? -131.972 -3.406 97.152 1.00 45.03 107 VAL A CA 1
ATOM 834 C C . VAL A 1 107 ? -133.068 -4.113 97.987 1.00 45.03 107 VAL A C 1
ATOM 836 O O . VAL A 1 107 ? -132.910 -4.245 99.199 1.00 45.03 107 VAL A O 1
ATOM 839 N N . VAL A 1 108 ? -134.132 -4.630 97.346 1.00 48.53 108 VAL A N 1
ATOM 840 C CA . VAL A 1 108 ? -135.068 -5.662 97.872 1.00 48.53 108 VAL A CA 1
ATOM 841 C C . VAL A 1 108 ? -134.741 -6.998 97.177 1.00 48.53 108 VAL A C 1
ATOM 843 O O . VAL A 1 108 ? -134.640 -7.012 95.953 1.00 48.53 108 VAL A O 1
ATOM 846 N N . VAL A 1 109 ? -134.519 -8.095 97.921 1.00 49.34 109 VAL A N 1
ATOM 847 C CA . VAL A 1 109 ? -133.935 -9.358 97.403 1.00 49.34 109 VAL A CA 1
ATOM 848 C C . VAL A 1 109 ? -134.861 -10.568 97.657 1.00 49.34 109 VAL A C 1
ATOM 850 O O . VAL A 1 109 ? -135.249 -10.797 98.798 1.00 49.34 109 VAL A O 1
ATOM 853 N N . ASP A 1 110 ? -135.184 -11.349 96.613 1.00 60.78 110 ASP A N 1
ATOM 854 C CA . ASP A 1 110 ? -135.963 -12.607 96.673 1.00 60.78 110 ASP A CA 1
ATOM 855 C C . ASP A 1 110 ? -135.088 -13.807 97.114 1.00 60.78 110 ASP A C 1
ATOM 857 O O . ASP A 1 110 ? -134.023 -14.031 96.542 1.00 60.78 110 ASP A O 1
ATOM 861 N N . GLU A 1 111 ? -135.530 -14.634 98.071 1.00 65.31 111 GLU A N 1
ATOM 862 C CA . GLU A 1 111 ? -134.714 -15.711 98.685 1.00 65.31 111 GLU A CA 1
ATOM 863 C C . GLU A 1 111 ? -134.269 -16.842 97.731 1.00 65.31 111 GLU A C 1
ATOM 865 O O . GLU A 1 111 ? -133.194 -17.416 97.916 1.00 65.31 111 GLU A O 1
ATOM 870 N N . THR A 1 112 ? -135.046 -17.182 96.695 1.00 72.06 112 THR A N 1
ATOM 871 C CA . THR A 1 112 ? -134.627 -18.175 95.680 1.00 72.06 112 THR A CA 1
ATOM 872 C C . THR A 1 112 ? -133.513 -17.630 94.796 1.00 72.06 112 THR A C 1
ATOM 874 O O . THR A 1 112 ? -132.539 -18.333 94.534 1.00 72.06 112 THR A O 1
ATOM 877 N N . ARG A 1 113 ? -133.599 -16.343 94.436 1.00 70.56 113 ARG A N 1
ATOM 878 C CA . ARG A 1 113 ? -132.509 -15.623 93.777 1.00 70.56 113 ARG A CA 1
ATOM 879 C C . ARG A 1 113 ? -131.289 -15.526 94.682 1.00 70.56 113 ARG A C 1
ATOM 881 O O . ARG A 1 113 ? -130.196 -15.617 94.156 1.00 70.56 113 ARG A O 1
ATOM 888 N N . VAL A 1 114 ? -131.431 -15.391 96.007 1.00 72.44 114 VAL A N 1
ATOM 889 C CA . VAL A 1 114 ? -130.272 -15.426 96.927 1.00 72.44 114 VAL A CA 1
ATOM 890 C C . VAL A 1 114 ? -129.534 -16.757 96.826 1.00 72.44 114 VAL A C 1
ATOM 892 O O . VAL A 1 114 ? -128.325 -16.737 96.655 1.00 72.44 114 VAL A O 1
ATOM 895 N N . LYS A 1 115 ? -130.232 -17.899 96.861 1.00 76.94 115 LYS A N 1
ATOM 896 C CA . LYS A 1 115 ? -129.579 -19.218 96.756 1.00 76.94 115 LYS A CA 1
ATOM 897 C C . LYS A 1 115 ? -128.946 -19.459 95.388 1.00 76.94 115 LYS A C 1
ATOM 899 O O . LYS A 1 115 ? -127.815 -19.921 95.321 1.00 76.94 115 LYS A O 1
ATOM 904 N N . GLU A 1 116 ? -129.632 -19.091 94.306 1.00 78.69 116 GLU A N 1
ATOM 905 C CA . GLU A 1 116 ? -129.058 -19.150 92.955 1.00 78.69 116 GLU A CA 1
ATOM 906 C C . GLU A 1 116 ? -127.853 -18.207 92.815 1.00 78.69 116 GLU A C 1
ATOM 908 O O . GLU A 1 116 ? -126.845 -18.584 92.224 1.00 78.69 116 GLU A O 1
ATOM 913 N N . LEU A 1 117 ? -127.908 -17.007 93.406 1.00 78.44 117 LEU A N 1
ATOM 914 C CA . LEU A 1 117 ? -126.789 -16.062 93.436 1.00 78.44 117 LEU A CA 1
ATOM 915 C C . LEU A 1 117 ? -125.639 -16.570 94.305 1.00 78.44 117 LEU A C 1
ATOM 917 O O . LEU A 1 117 ? -124.494 -16.373 93.924 1.00 78.44 117 LEU A O 1
ATOM 921 N N . GLU A 1 118 ? -125.904 -17.233 95.429 1.00 78.31 118 GLU A N 1
ATOM 922 C CA . GLU A 1 118 ? -124.892 -17.855 96.291 1.00 78.31 118 GLU A CA 1
ATOM 923 C C . GLU A 1 118 ? -124.211 -19.038 95.593 1.00 78.31 118 GLU A C 1
ATOM 925 O O . GLU A 1 118 ? -122.985 -19.146 95.629 1.00 78.31 118 GLU A O 1
ATOM 930 N N . GLU A 1 119 ? -124.969 -19.889 94.899 1.00 82.56 119 GLU A N 1
ATOM 931 C CA . GLU A 1 119 ? -124.423 -20.982 94.088 1.00 82.56 119 GLU A CA 1
ATOM 932 C C . GLU A 1 119 ? -123.649 -20.456 92.874 1.00 82.56 119 GLU A C 1
ATOM 934 O O . GLU A 1 119 ? -122.549 -20.937 92.594 1.00 82.56 119 GLU A O 1
ATOM 939 N N . MET A 1 120 ? -124.152 -19.420 92.195 1.00 78.88 120 MET A N 1
ATOM 940 C CA . MET A 1 120 ? -123.424 -18.727 91.131 1.00 78.88 120 MET A CA 1
ATOM 941 C C . MET A 1 120 ? -122.166 -18.031 91.652 1.00 78.88 120 MET A C 1
ATOM 943 O O . MET A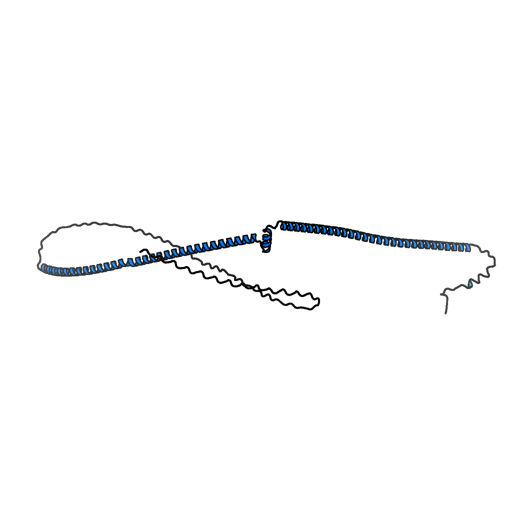 1 120 ? -121.154 -18.041 90.960 1.00 78.88 120 MET A O 1
ATOM 947 N N . LEU A 1 121 ? -122.182 -17.464 92.861 1.00 77.88 121 LEU A N 1
ATOM 948 C CA . LEU A 1 121 ? -121.011 -16.859 93.499 1.00 77.88 121 LEU A CA 1
ATOM 949 C C . LEU A 1 121 ? -119.994 -17.938 93.896 1.00 77.88 121 LEU A C 1
ATOM 951 O O . LEU A 1 121 ? -118.793 -17.764 93.696 1.00 77.88 121 LEU A O 1
ATOM 955 N N . ALA A 1 122 ? -120.449 -19.086 94.401 1.00 80.56 122 ALA A N 1
ATOM 956 C CA . ALA A 1 122 ? -119.600 -20.238 94.698 1.00 80.56 122 ALA A CA 1
ATOM 957 C C . ALA A 1 122 ? -118.992 -20.852 93.421 1.00 80.56 122 ALA A C 1
ATOM 959 O O . ALA A 1 122 ? -117.818 -21.222 93.400 1.00 80.56 122 ALA A O 1
ATOM 960 N N . ALA A 1 123 ? -119.755 -20.926 92.329 1.00 81.19 123 ALA A N 1
ATOM 961 C CA . ALA A 1 123 ? -119.255 -21.349 91.024 1.00 81.19 123 ALA A CA 1
ATOM 962 C C . ALA A 1 123 ? -118.282 -20.315 90.434 1.00 81.19 123 ALA A C 1
ATOM 964 O O . ALA A 1 123 ? -117.202 -20.682 89.979 1.00 81.19 123 ALA A O 1
ATOM 965 N N . ALA A 1 124 ? -118.608 -19.024 90.516 1.00 78.00 124 ALA A N 1
ATOM 966 C CA . ALA A 1 124 ? -117.754 -17.937 90.047 1.00 78.00 124 ALA A CA 1
ATOM 967 C C . ALA A 1 124 ? -116.446 -17.850 90.841 1.00 78.00 124 ALA A C 1
ATOM 969 O O . ALA A 1 124 ? -115.406 -17.602 90.248 1.00 78.00 124 ALA A O 1
ATOM 970 N N . THR A 1 125 ? -116.461 -18.102 92.152 1.00 80.44 125 THR A N 1
ATOM 971 C CA . THR A 1 125 ? -115.241 -18.143 92.981 1.00 80.44 125 THR A CA 1
ATOM 972 C C . THR A 1 125 ? -114.376 -19.367 92.683 1.00 80.44 125 THR A C 1
ATOM 974 O O . THR A 1 125 ? -113.152 -19.246 92.672 1.00 80.44 125 THR A O 1
ATOM 977 N N . ARG A 1 126 ? -114.973 -20.526 92.368 1.00 81.19 126 ARG A N 1
ATOM 978 C CA . ARG A 1 126 ? -114.224 -21.703 91.883 1.00 81.19 126 ARG A CA 1
ATOM 979 C C . ARG A 1 126 ? -113.588 -21.448 90.517 1.00 81.19 126 ARG A C 1
ATOM 981 O O . ARG A 1 126 ? -112.386 -21.645 90.381 1.00 81.19 126 ARG A O 1
ATOM 988 N N . VAL A 1 127 ? -114.357 -20.931 89.558 1.00 81.94 127 VAL A N 1
ATOM 989 C CA . VAL A 1 127 ? -113.862 -20.569 88.218 1.00 81.94 127 VAL A CA 1
ATOM 990 C C . VAL A 1 127 ? -112.817 -19.453 88.301 1.00 81.94 127 VAL A C 1
ATOM 992 O O . VAL A 1 127 ? -111.809 -19.512 87.608 1.00 81.94 127 VAL A O 1
ATOM 995 N N . ALA A 1 128 ? -112.987 -18.468 89.188 1.00 75.56 128 ALA A N 1
ATOM 996 C CA . ALA A 1 128 ? -111.978 -17.442 89.444 1.00 75.56 128 ALA A CA 1
ATOM 997 C C . ALA A 1 128 ? -110.689 -18.049 90.014 1.00 75.56 128 ALA A C 1
ATOM 999 O O . ALA A 1 128 ? -109.611 -17.707 89.545 1.00 75.56 128 ALA A O 1
ATOM 1000 N N . GLY A 1 129 ? -110.781 -18.995 90.955 1.00 81.50 129 GLY A N 1
ATOM 1001 C CA . GLY A 1 129 ? -109.615 -19.692 91.503 1.00 81.50 129 GLY A CA 1
ATOM 1002 C C . GLY A 1 129 ? -108.897 -20.592 90.488 1.00 81.50 129 GLY A C 1
ATOM 1003 O O . GLY A 1 129 ? -107.670 -20.681 90.505 1.00 81.50 129 GLY A O 1
ATOM 1004 N N . GLU A 1 130 ? -109.635 -21.247 89.590 1.00 81.75 130 GLU A N 1
ATOM 1005 C CA . GLU A 1 130 ? -109.076 -22.035 88.481 1.00 81.75 130 GLU A CA 1
ATOM 1006 C C . GLU A 1 130 ? -108.434 -21.134 87.418 1.00 81.75 130 GLU A C 1
ATOM 1008 O O . GLU A 1 130 ? -107.303 -21.392 87.011 1.00 81.75 130 GLU A O 1
ATOM 1013 N N . ASN A 1 131 ? -109.079 -20.020 87.058 1.00 75.75 131 ASN A N 1
ATOM 1014 C CA . ASN A 1 131 ? -108.520 -19.007 86.160 1.00 75.75 131 ASN A CA 1
ATOM 1015 C C . ASN A 1 131 ? -107.287 -18.322 86.771 1.00 75.75 131 ASN A C 1
ATOM 1017 O O . ASN A 1 131 ? -106.317 -18.049 86.070 1.00 75.75 131 ASN A O 1
ATOM 1021 N N . GLU A 1 132 ? -107.258 -18.079 88.082 1.00 81.00 132 GLU A N 1
ATOM 1022 C CA . GLU A 1 132 ? -106.071 -17.564 88.774 1.00 81.00 132 GLU A CA 1
ATOM 1023 C C . GLU A 1 132 ? -104.899 -18.553 88.752 1.00 81.00 132 GLU A C 1
ATOM 1025 O O . GLU A 1 132 ? -103.744 -18.132 88.705 1.00 81.00 132 GLU A O 1
ATOM 1030 N N . LYS A 1 133 ? -105.164 -19.864 88.789 1.00 81.19 133 LYS A N 1
ATOM 1031 C CA . LYS A 1 133 ? -104.117 -20.887 88.646 1.00 81.19 133 LYS A CA 1
ATOM 1032 C C . LYS A 1 133 ? -103.647 -21.002 87.199 1.00 81.19 133 LYS A C 1
ATOM 1034 O O . LYS A 1 133 ? -102.451 -20.894 86.966 1.00 81.19 133 LYS A O 1
ATOM 1039 N N . ALA A 1 134 ? -104.570 -21.090 86.240 1.00 82.56 134 ALA A N 1
ATOM 1040 C CA . ALA A 1 134 ? -104.248 -21.127 84.814 1.00 82.56 134 ALA A CA 1
ATOM 1041 C C . ALA A 1 134 ? -103.444 -19.892 84.381 1.00 82.56 134 ALA A C 1
ATOM 1043 O O . ALA A 1 134 ? -102.427 -20.022 83.712 1.00 82.56 134 ALA A O 1
ATOM 1044 N N . THR A 1 135 ? -103.812 -18.698 84.856 1.00 82.50 135 THR A N 1
ATOM 1045 C CA . THR A 1 135 ? -103.047 -17.471 84.578 1.00 82.50 135 THR A CA 1
ATOM 1046 C C . THR A 1 135 ? -101.672 -17.454 85.245 1.00 82.50 135 THR A C 1
ATOM 1048 O O . THR A 1 135 ? -100.755 -16.837 84.707 1.00 82.50 135 THR A O 1
ATOM 1051 N N . LYS A 1 136 ? -101.483 -18.108 86.399 1.00 83.94 136 LYS A N 1
ATOM 1052 C CA . LYS A 1 136 ? -100.154 -18.275 87.014 1.00 83.94 136 LYS A CA 1
ATOM 1053 C C . LYS A 1 136 ? -99.298 -19.267 86.232 1.00 83.94 136 LYS A C 1
ATOM 1055 O O . LYS A 1 136 ? -98.133 -18.969 85.985 1.00 83.94 136 LYS A O 1
ATOM 1060 N N . ASP A 1 137 ? -99.876 -20.380 85.797 1.00 86.75 137 ASP A N 1
ATOM 1061 C CA . ASP A 1 137 ? -99.184 -21.390 84.994 1.00 86.75 137 ASP A CA 1
ATOM 1062 C C . ASP A 1 137 ? -98.815 -20.836 83.606 1.00 86.75 137 ASP A C 1
ATOM 1064 O O . ASP A 1 137 ? -97.681 -20.990 83.162 1.00 86.75 137 ASP A O 1
ATOM 1068 N N . GLU A 1 138 ? -99.713 -20.091 82.953 1.00 85.69 138 GLU A N 1
ATOM 1069 C CA . GLU A 1 138 ? -99.439 -19.386 81.692 1.00 85.69 138 GLU A CA 1
ATOM 1070 C C . GLU A 1 138 ? -98.365 -18.309 81.852 1.00 85.69 138 GLU A C 1
ATOM 1072 O O . GLU A 1 138 ? -97.490 -18.177 80.994 1.00 85.69 138 GLU A O 1
ATOM 1077 N N . LYS A 1 139 ? -98.383 -17.557 82.960 1.00 86.69 139 LYS A N 1
ATOM 1078 C CA . LYS A 1 139 ? -97.319 -16.593 83.268 1.00 86.69 139 LYS A CA 1
ATOM 1079 C C . LYS A 1 139 ? -95.983 -17.299 83.448 1.00 86.69 139 LYS A C 1
ATOM 1081 O O . LYS A 1 139 ? -95.032 -16.889 82.790 1.00 86.69 139 LYS A O 1
ATOM 1086 N N . ALA A 1 140 ? -95.933 -18.390 84.210 1.00 88.81 140 ALA A N 1
ATOM 1087 C CA . ALA A 1 140 ? -94.720 -19.182 84.406 1.00 88.81 140 ALA A CA 1
ATOM 1088 C C . ALA A 1 140 ? -94.195 -19.784 83.089 1.00 88.81 140 ALA A C 1
ATOM 1090 O O . ALA A 1 140 ? -92.996 -19.751 82.816 1.00 88.81 140 ALA A O 1
ATOM 1091 N N . VAL A 1 141 ? -95.084 -20.283 82.223 1.00 90.88 141 VAL A N 1
ATOM 1092 C CA . VAL A 1 141 ? -94.716 -20.767 80.882 1.00 90.88 141 VAL A CA 1
ATOM 1093 C C . VAL A 1 141 ? -94.206 -19.616 80.009 1.00 90.88 141 VAL A C 1
ATOM 1095 O O . VAL A 1 141 ? -93.192 -19.770 79.331 1.00 90.88 141 VAL A O 1
ATOM 1098 N N . SER A 1 142 ? -94.853 -18.448 80.058 1.00 87.38 142 SER A N 1
ATOM 1099 C CA . SER A 1 142 ? -94.421 -17.258 79.314 1.00 87.38 142 SER A CA 1
ATOM 1100 C C . SER A 1 142 ? -93.074 -16.721 79.797 1.00 87.38 142 SER A C 1
ATOM 1102 O O . SER A 1 142 ? -92.274 -16.273 78.985 1.00 87.38 142 SER A O 1
ATOM 1104 N N . GLU A 1 143 ? -92.800 -16.783 81.098 1.00 92.31 143 GLU A N 1
ATOM 1105 C CA . GLU A 1 143 ? -91.516 -16.411 81.692 1.00 92.31 143 GLU A CA 1
ATOM 1106 C C . GLU A 1 143 ? -90.425 -17.377 81.241 1.00 92.31 143 GLU A C 1
ATOM 1108 O O . GLU A 1 143 ? -89.406 -16.932 80.724 1.00 92.31 143 GLU A O 1
ATOM 1113 N N . LYS A 1 144 ? -90.689 -18.685 81.273 1.00 93.38 144 LYS A N 1
ATOM 1114 C CA . LYS A 1 144 ? -89.750 -19.697 80.776 1.00 93.38 144 LYS A CA 1
ATOM 1115 C C . LYS A 1 144 ? -89.458 -19.556 79.277 1.00 93.38 144 LYS A C 1
ATOM 1117 O O . LYS A 1 144 ? -88.320 -19.722 78.850 1.00 93.38 144 LYS A O 1
ATOM 1122 N N . LEU A 1 145 ? -90.467 -19.229 78.467 1.00 90.81 145 LEU A N 1
ATOM 1123 C CA . LEU A 1 145 ? -90.289 -18.922 77.043 1.00 90.81 145 LEU A CA 1
ATOM 1124 C C . LEU A 1 145 ? -89.489 -17.632 76.838 1.00 90.81 145 LEU A C 1
ATOM 1126 O O . LEU A 1 145 ? -88.619 -17.599 75.974 1.00 90.81 145 LEU A O 1
ATOM 1130 N N . ARG A 1 146 ? -89.737 -16.584 77.635 1.00 91.38 146 ARG A N 1
ATOM 1131 C CA . ARG A 1 146 ? -88.939 -15.347 77.598 1.00 91.38 146 ARG A CA 1
ATOM 1132 C C . ARG A 1 146 ? -87.485 -15.605 77.975 1.00 91.38 146 ARG A C 1
ATOM 1134 O O . ARG A 1 146 ? -86.604 -15.072 77.317 1.00 91.38 146 ARG A O 1
ATOM 1141 N N . GLU A 1 147 ? -87.231 -16.444 78.973 1.00 93.00 147 GLU A N 1
ATOM 1142 C CA . GLU A 1 147 ? -85.878 -16.864 79.349 1.00 93.00 147 GLU A CA 1
ATOM 1143 C C . GLU A 1 147 ? -85.199 -17.652 78.225 1.00 93.00 147 GLU A C 1
ATOM 1145 O O . GLU A 1 147 ? -84.040 -17.391 77.918 1.00 93.00 147 GLU A O 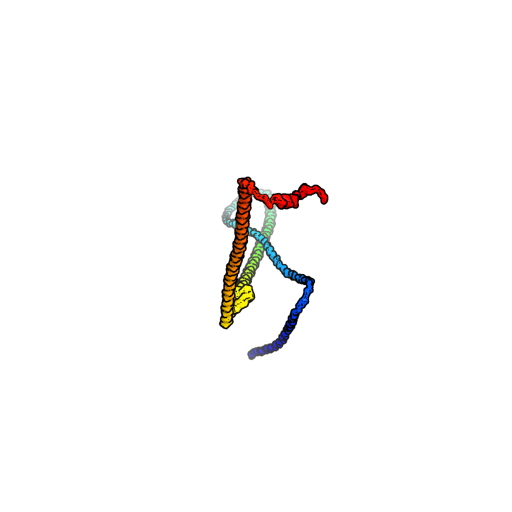1
ATOM 1150 N N . GLN A 1 148 ? -85.918 -18.564 77.561 1.00 92.69 148 GLN A N 1
ATOM 1151 C CA . GLN A 1 148 ? -85.395 -19.305 76.408 1.00 92.69 148 GLN A CA 1
ATOM 1152 C C . GLN A 1 148 ? -85.075 -18.386 75.225 1.00 92.69 148 GLN A C 1
ATOM 1154 O O . GLN A 1 148 ? -84.008 -18.506 74.624 1.00 92.69 148 GLN A O 1
ATOM 1159 N N . VAL A 1 149 ? -85.967 -17.444 74.909 1.00 86.62 149 VAL A N 1
ATOM 1160 C CA . VAL A 1 149 ? -85.726 -16.430 73.875 1.00 86.62 149 VAL A CA 1
ATOM 1161 C C . VAL A 1 149 ? -84.515 -15.585 74.250 1.00 86.62 149 VAL A C 1
ATOM 1163 O O . VAL A 1 149 ? -83.628 -15.426 73.422 1.00 86.62 149 VAL A O 1
ATOM 1166 N N . HIS A 1 150 ? -84.412 -15.141 75.503 1.00 89.19 150 HIS A N 1
ATOM 1167 C CA . HIS A 1 150 ? -83.266 -14.364 75.962 1.00 89.19 150 HIS A CA 1
ATOM 1168 C C . HIS A 1 150 ? -81.956 -15.163 75.889 1.00 89.19 150 HIS A C 1
ATOM 1170 O O . HIS A 1 150 ? -80.950 -14.639 75.420 1.00 89.19 150 HIS A O 1
ATOM 1176 N N . SER A 1 151 ? -81.966 -16.454 76.249 1.00 88.62 151 SER A N 1
ATOM 1177 C CA . SER A 1 151 ? -80.784 -17.316 76.115 1.00 88.62 151 SER A CA 1
ATOM 1178 C C . SER A 1 151 ? -80.365 -17.526 74.660 1.00 88.62 151 SER A C 1
ATOM 1180 O O . SER A 1 151 ? -79.176 -17.488 74.359 1.00 88.62 151 SER A O 1
ATOM 1182 N N . LEU A 1 152 ? -81.329 -17.688 73.748 1.00 83.50 152 LEU A N 1
ATOM 1183 C CA . LEU A 1 152 ? -81.056 -17.851 72.321 1.00 83.50 152 LEU A CA 1
ATOM 1184 C C . LEU A 1 152 ? -80.593 -16.537 71.688 1.00 83.50 152 LEU A C 1
ATOM 1186 O O . LEU A 1 152 ? -79.704 -16.552 70.846 1.00 83.50 152 LEU A O 1
ATOM 1190 N N . GLU A 1 153 ? -81.147 -15.398 72.101 1.00 79.19 153 GLU A N 1
ATOM 1191 C CA . GLU A 1 153 ? -80.686 -14.070 71.688 1.00 79.19 153 GLU A CA 1
ATOM 1192 C C . GLU A 1 153 ? -79.264 -13.785 72.186 1.00 79.19 153 GLU A C 1
ATOM 1194 O O . GLU A 1 153 ? -78.459 -13.224 71.440 1.00 79.19 153 GLU A O 1
ATOM 1199 N N . ASP A 1 154 ? -78.921 -14.215 73.401 1.00 80.25 154 ASP A N 1
ATOM 1200 C CA . ASP A 1 154 ? -77.561 -14.137 73.936 1.00 80.25 154 ASP A CA 1
ATOM 1201 C C . ASP A 1 154 ? -76.590 -15.066 73.190 1.00 80.25 154 ASP A C 1
ATOM 1203 O O . ASP A 1 154 ? -75.458 -14.673 72.903 1.00 80.25 154 ASP A O 1
ATOM 1207 N N . GLU A 1 155 ? -77.007 -16.280 72.821 1.00 78.88 155 GLU A N 1
ATOM 1208 C CA . GLU A 1 155 ? -76.226 -17.183 71.960 1.00 78.88 155 GLU A CA 1
ATOM 1209 C C . GLU A 1 155 ? -76.044 -16.609 70.545 1.00 78.88 155 GLU A C 1
ATOM 1211 O O . GLU A 1 155 ? -74.936 -16.631 70.000 1.00 78.88 155 GLU A O 1
ATOM 1216 N N . LEU A 1 156 ? -77.088 -16.005 69.974 1.00 67.62 156 LEU A N 1
ATOM 1217 C CA . LEU A 1 156 ? -77.039 -15.373 68.656 1.00 67.62 156 LEU A CA 1
ATOM 1218 C C . LEU A 1 156 ? -76.203 -14.086 68.655 1.00 67.62 156 LEU A C 1
ATOM 1220 O O . LEU A 1 156 ? -75.575 -13.789 67.645 1.00 67.62 156 LEU A O 1
ATOM 1224 N N . ARG A 1 157 ? -76.161 -13.337 69.770 1.00 68.38 157 ARG A N 1
ATOM 1225 C CA . ARG A 1 157 ? -75.260 -12.185 69.986 1.00 68.38 157 ARG A CA 1
ATOM 1226 C C . ARG A 1 157 ? -73.806 -12.588 70.203 1.00 68.38 157 ARG A C 1
ATOM 1228 O O . ARG A 1 157 ? -72.924 -11.776 69.938 1.00 68.38 157 ARG A O 1
ATOM 1235 N N . ARG A 1 158 ? -73.545 -13.814 70.658 1.00 65.38 158 ARG A N 1
ATOM 1236 C CA . ARG A 1 158 ? -72.189 -14.390 70.705 1.00 65.38 158 ARG A CA 1
ATOM 1237 C C . ARG A 1 158 ? -71.730 -14.879 69.323 1.00 65.38 158 ARG A C 1
ATOM 1239 O O . ARG A 1 158 ? -70.544 -14.819 69.013 1.00 65.38 158 ARG A O 1
ATOM 1246 N N . LEU A 1 159 ? -72.654 -15.287 68.452 1.00 63.53 159 LEU A N 1
ATOM 1247 C CA . LEU A 1 159 ? -72.356 -15.773 67.096 1.00 63.53 159 LEU A CA 1
ATOM 1248 C C . LEU A 1 159 ? -71.883 -14.763 66.009 1.00 63.53 159 LEU A C 1
ATOM 1250 O O . LEU A 1 159 ? -71.347 -15.242 65.014 1.00 63.53 159 LEU A O 1
ATOM 1254 N N . PRO A 1 160 ? -71.922 -13.421 66.125 1.00 59.00 160 PRO A N 1
ATOM 1255 C CA . PRO A 1 160 ? -71.338 -12.499 65.140 1.00 59.00 160 PRO A CA 1
ATOM 1256 C C . PRO A 1 160 ? -69.882 -12.130 65.465 1.00 59.00 160 PRO A C 1
ATOM 1258 O O . PRO A 1 160 ? -69.204 -11.535 64.634 1.00 59.00 160 PRO A O 1
ATOM 1261 N N . GLN A 1 161 ? -69.391 -12.485 66.657 1.00 60.66 161 GLN A N 1
ATOM 1262 C CA . GLN A 1 161 ? -68.007 -12.239 67.064 1.00 60.66 161 GLN A CA 1
ATOM 1263 C C . GLN A 1 161 ? -67.073 -13.226 66.372 1.00 60.66 161 GLN A C 1
ATOM 1265 O O . GLN A 1 161 ? -66.126 -12.803 65.733 1.00 60.66 161 GLN A O 1
ATOM 1270 N N . THR A 1 162 ? -67.426 -14.512 66.333 1.00 69.12 162 THR A N 1
ATOM 1271 C CA . THR A 1 162 ? -66.593 -15.535 65.676 1.00 69.12 162 THR A CA 1
ATOM 1272 C C . THR A 1 162 ? -66.412 -15.314 64.168 1.00 69.12 162 THR A C 1
ATOM 1274 O O . THR A 1 162 ? -65.322 -15.514 63.646 1.00 69.12 162 THR A O 1
ATOM 1277 N N . ALA A 1 163 ? -67.443 -14.862 63.444 1.00 72.88 163 ALA A N 1
ATOM 1278 C CA . ALA A 1 163 ? -67.327 -14.568 62.012 1.00 72.88 163 ALA A CA 1
ATOM 1279 C C . ALA A 1 163 ? -66.540 -13.273 61.733 1.00 72.88 163 ALA A C 1
ATOM 1281 O O . ALA A 1 163 ? -65.762 -13.235 60.780 1.00 72.88 163 ALA A O 1
ATOM 1282 N N . SER A 1 164 ? -66.711 -12.237 62.569 1.00 78.56 164 SER A N 1
ATOM 1283 C CA . SER A 1 164 ? -65.898 -11.013 62.510 1.00 78.56 164 SER A CA 1
ATOM 1284 C C . SER A 1 164 ? -64.438 -11.318 62.831 1.00 78.56 164 SER A C 1
ATOM 1286 O O . SER A 1 164 ? -63.562 -10.956 62.062 1.00 78.56 164 SER A O 1
ATOM 1288 N N . GLU A 1 165 ? -64.185 -12.074 63.898 1.00 80.12 165 GLU A N 1
ATOM 1289 C CA . GLU A 1 165 ? -62.853 -12.515 64.309 1.00 80.12 165 GLU A CA 1
ATOM 1290 C C . GLU A 1 165 ? -62.167 -13.319 63.201 1.00 80.12 165 GLU A C 1
ATOM 1292 O O . GLU A 1 165 ? -60.991 -13.105 62.933 1.00 80.12 165 GLU A O 1
ATOM 1297 N N . VAL A 1 166 ? -62.882 -14.204 62.497 1.00 84.31 166 VAL A N 1
ATOM 1298 C CA . VAL A 1 166 ? -62.319 -14.936 61.349 1.00 84.31 166 VAL A CA 1
ATOM 1299 C C . VAL A 1 166 ? -61.969 -13.996 60.192 1.00 84.31 166 VAL A C 1
ATOM 1301 O O . VAL A 1 166 ? -60.919 -14.179 59.578 1.00 84.31 166 VAL A O 1
ATOM 1304 N N . ALA A 1 167 ? -62.798 -12.991 59.896 1.00 84.56 167 ALA A N 1
ATOM 1305 C CA . ALA A 1 167 ? -62.498 -11.996 58.865 1.00 84.56 167 ALA A CA 1
ATOM 1306 C C . ALA A 1 167 ? -61.306 -11.103 59.256 1.00 84.56 167 ALA A C 1
ATOM 1308 O O . ALA A 1 167 ? -60.440 -10.847 58.421 1.00 84.56 167 ALA A O 1
ATOM 1309 N N . ASP A 1 168 ? -61.218 -10.704 60.527 1.00 86.62 168 ASP A N 1
ATOM 1310 C CA . ASP A 1 168 ? -60.111 -9.920 61.080 1.00 86.62 168 ASP A CA 1
ATOM 1311 C C . ASP A 1 168 ? -58.803 -10.726 61.062 1.00 86.62 168 ASP A C 1
ATOM 1313 O O . ASP A 1 168 ? -57.760 -10.217 60.651 1.00 86.62 168 ASP A O 1
ATOM 1317 N N . ILE A 1 169 ? -58.858 -12.014 61.423 1.00 87.19 169 ILE A N 1
ATOM 1318 C CA . ILE A 1 169 ? -57.718 -12.937 61.330 1.00 87.19 169 ILE A CA 1
ATOM 1319 C C . ILE A 1 169 ? -57.299 -13.122 59.869 1.00 87.19 169 ILE A C 1
ATOM 1321 O O . ILE A 1 169 ? -56.109 -13.055 59.571 1.00 87.19 169 ILE A O 1
ATOM 1325 N N . GLN A 1 170 ? -58.241 -13.326 58.944 1.00 89.88 170 GLN A N 1
ATOM 1326 C CA . GLN A 1 170 ? -57.922 -13.442 57.518 1.00 89.88 170 GLN A CA 1
ATOM 1327 C C . GLN A 1 170 ? -57.279 -12.160 56.981 1.00 89.88 170 GLN A C 1
ATOM 1329 O O . GLN A 1 170 ? -56.251 -12.241 56.314 1.00 89.88 170 GLN A O 1
ATOM 1334 N N . ALA A 1 171 ? -57.823 -10.984 57.306 1.00 91.56 171 ALA A N 1
ATOM 1335 C CA . ALA A 1 171 ? -57.253 -9.698 56.909 1.00 91.56 171 ALA A CA 1
ATOM 1336 C C . ALA A 1 171 ? -55.848 -9.485 57.494 1.00 91.56 171 ALA A C 1
ATOM 1338 O O . ALA A 1 171 ? -54.950 -9.039 56.780 1.00 91.56 171 ALA A O 1
ATOM 1339 N N . ALA A 1 172 ? -55.628 -9.860 58.758 1.00 93.25 172 ALA A N 1
ATOM 1340 C CA . ALA A 1 172 ? -54.311 -9.811 59.385 1.00 93.25 172 ALA A CA 1
ATOM 1341 C C . ALA A 1 172 ? -53.311 -10.751 58.691 1.00 93.25 172 ALA A C 1
ATOM 1343 O O . ALA A 1 172 ? -52.189 -10.340 58.406 1.00 93.25 172 ALA A O 1
ATOM 1344 N N . VAL A 1 173 ? -53.718 -11.983 58.362 1.00 94.25 173 VAL A N 1
ATOM 1345 C CA . VAL A 1 173 ? -52.874 -12.945 57.633 1.00 94.25 173 VAL A CA 1
ATOM 1346 C C . VAL A 1 173 ? -52.533 -12.431 56.236 1.00 94.25 173 VAL A C 1
ATOM 1348 O O . VAL A 1 173 ? -51.368 -12.477 55.850 1.00 94.25 173 VAL A O 1
ATOM 1351 N N . TYR A 1 174 ? -53.511 -11.905 55.493 1.00 95.62 174 TYR A N 1
ATOM 1352 C CA . TYR A 1 174 ? -53.247 -11.306 54.185 1.00 95.62 174 TYR A CA 1
ATOM 1353 C C . TYR A 1 174 ? -52.300 -10.115 54.293 1.00 95.62 174 TYR A C 1
ATOM 1355 O O . TYR A 1 174 ? -51.370 -10.049 53.504 1.00 95.62 174 TYR A O 1
ATOM 1363 N N . SER A 1 175 ? -52.481 -9.243 55.290 1.00 95.25 175 SER A N 1
ATOM 1364 C CA . SER A 1 175 ? -51.596 -8.098 55.536 1.00 95.25 175 SER A CA 1
ATOM 1365 C C . SER A 1 175 ? -50.144 -8.532 55.768 1.00 95.25 175 SER A C 1
ATOM 1367 O O . SER A 1 175 ? -49.237 -7.998 55.132 1.00 95.25 175 SER A O 1
ATOM 1369 N N . ILE A 1 176 ? -49.930 -9.559 56.601 1.00 95.75 176 ILE A N 1
ATOM 1370 C CA . ILE A 1 176 ? -48.596 -10.125 56.858 1.00 95.75 176 ILE A CA 1
ATOM 1371 C C . ILE A 1 176 ? -48.005 -10.718 55.574 1.00 95.75 176 ILE A C 1
ATOM 1373 O O . ILE A 1 176 ? -46.871 -10.410 55.217 1.00 95.75 176 ILE A O 1
ATOM 1377 N N . MET A 1 177 ? -48.779 -11.522 54.838 1.00 96.50 177 MET A N 1
ATOM 1378 C CA . MET A 1 177 ? -48.310 -12.115 53.582 1.00 96.50 177 MET A CA 1
ATOM 1379 C C . MET A 1 177 ? -47.982 -11.054 52.528 1.00 96.50 177 MET A C 1
ATOM 1381 O O . MET A 1 177 ? -47.008 -11.207 51.795 1.00 96.50 177 MET A O 1
ATOM 1385 N N . THR A 1 178 ? -48.769 -9.979 52.438 1.00 96.00 178 THR A N 1
ATOM 1386 C CA . THR A 1 178 ? -48.487 -8.873 51.517 1.00 96.00 178 THR A CA 1
ATOM 1387 C C . THR A 1 178 ? -47.252 -8.095 51.940 1.00 96.00 178 THR A C 1
ATOM 1389 O O . THR A 1 178 ? -46.422 -7.820 51.080 1.00 96.00 178 THR A O 1
ATOM 1392 N N . SER A 1 179 ? -47.060 -7.819 53.237 1.00 95.94 179 SER A N 1
ATOM 1393 C CA . SER A 1 179 ? -45.841 -7.150 53.705 1.00 95.94 179 SER A CA 1
ATOM 1394 C C . SER A 1 179 ? -44.599 -8.012 53.482 1.00 95.94 179 SER A C 1
ATOM 1396 O O . SER A 1 179 ? -43.586 -7.504 53.017 1.00 95.94 179 SER A O 1
ATOM 1398 N N . GLU A 1 180 ? -44.680 -9.325 53.720 1.00 96.50 180 GLU A N 1
ATOM 1399 C CA . GLU A 1 180 ? -43.577 -10.250 53.425 1.00 96.50 180 GLU A CA 1
ATOM 1400 C C . GLU A 1 180 ? -43.285 -10.308 51.918 1.00 96.50 180 GLU A C 1
ATOM 1402 O O . GLU A 1 180 ? -42.126 -10.295 51.506 1.00 96.50 180 GLU A O 1
ATOM 1407 N N . ALA A 1 181 ? -44.321 -10.333 51.072 1.00 95.56 181 ALA A N 1
ATOM 1408 C CA . ALA A 1 181 ? -44.150 -10.308 49.622 1.00 95.56 181 ALA A CA 1
ATOM 1409 C C . ALA A 1 181 ? -43.508 -8.997 49.137 1.00 95.56 181 ALA A C 1
ATOM 1411 O O . ALA A 1 181 ? -42.644 -9.033 48.258 1.00 95.56 181 ALA A O 1
ATOM 1412 N N . GLU A 1 182 ? -43.893 -7.857 49.713 1.00 96.06 182 GLU A N 1
ATOM 1413 C CA . GLU A 1 182 ? -43.298 -6.546 49.432 1.00 96.06 182 GLU A CA 1
ATOM 1414 C C . GLU A 1 182 ? -41.836 -6.472 49.894 1.00 96.06 182 GLU A C 1
ATOM 1416 O O . GLU A 1 182 ? -40.982 -5.999 49.141 1.00 96.06 182 GLU A O 1
ATOM 1421 N N . GLU A 1 183 ? -41.513 -6.993 51.080 1.00 97.19 183 GLU A N 1
ATOM 1422 C CA . GLU A 1 183 ? -40.136 -7.074 51.581 1.00 97.19 183 GLU A CA 1
ATOM 1423 C C . GLU A 1 183 ? -39.260 -7.964 50.691 1.00 97.19 183 GLU A C 1
ATOM 1425 O O . GLU A 1 183 ? -38.162 -7.562 50.300 1.00 97.19 183 GLU A O 1
ATOM 1430 N N . LEU A 1 184 ? -39.751 -9.144 50.297 1.00 96.56 184 LEU A N 1
ATOM 1431 C CA . LEU A 1 184 ? -39.042 -10.026 49.366 1.00 96.56 184 LEU A CA 1
ATOM 1432 C C . LEU A 1 184 ? -38.856 -9.368 47.995 1.00 96.56 184 LEU A C 1
ATOM 1434 O O . LEU A 1 184 ? -37.776 -9.471 47.408 1.00 96.56 184 LEU A O 1
ATOM 1438 N N . ALA A 1 185 ? -39.870 -8.664 47.486 1.00 96.81 185 ALA A N 1
ATOM 1439 C CA . ALA A 1 185 ? -39.754 -7.907 46.244 1.00 96.81 185 ALA A CA 1
ATOM 1440 C C . ALA A 1 185 ? -38.686 -6.807 46.359 1.00 96.81 185 ALA A C 1
ATOM 1442 O O . ALA A 1 185 ? -37.849 -6.678 45.463 1.00 96.81 185 ALA A O 1
ATOM 1443 N N . ALA A 1 186 ? -38.652 -6.078 47.478 1.00 97.06 186 ALA A N 1
ATOM 1444 C CA . ALA A 1 186 ? -37.645 -5.056 47.745 1.00 97.06 186 ALA A CA 1
ATOM 1445 C C . ALA A 1 186 ? -36.224 -5.644 47.825 1.00 97.06 186 ALA A C 1
ATOM 1447 O O . ALA A 1 186 ? -35.294 -5.063 47.259 1.00 97.06 186 ALA A O 1
ATOM 1448 N N . ILE A 1 187 ? -36.054 -6.810 48.459 1.00 97.38 187 ILE A N 1
ATOM 1449 C CA . ILE A 1 187 ? -34.770 -7.528 48.516 1.00 97.38 187 ILE A CA 1
ATOM 1450 C C . ILE A 1 187 ? -34.332 -7.955 47.109 1.00 97.38 187 ILE A C 1
ATOM 1452 O O . ILE A 1 187 ? -33.208 -7.662 46.708 1.00 97.38 187 ILE A O 1
ATOM 1456 N N . ILE A 1 188 ? -35.221 -8.564 46.318 1.00 96.81 188 ILE A N 1
ATOM 1457 C CA . ILE A 1 188 ? -34.914 -8.983 44.940 1.00 96.81 188 ILE A CA 1
ATOM 1458 C C . ILE A 1 188 ? -34.543 -7.776 44.067 1.00 96.81 188 ILE A C 1
ATOM 1460 O O . ILE A 1 188 ? -33.633 -7.857 43.239 1.00 96.81 188 ILE A O 1
ATOM 1464 N N . GLU A 1 189 ? -35.239 -6.647 44.211 1.00 96.94 189 GLU A N 1
ATOM 1465 C CA . GLU A 1 189 ? -34.888 -5.419 43.495 1.00 96.94 189 GLU A CA 1
ATOM 1466 C C . GLU A 1 189 ? -33.532 -4.853 43.924 1.00 96.94 189 GLU A C 1
ATOM 1468 O O . GLU A 1 189 ? -32.791 -4.356 43.071 1.00 96.94 189 GLU A O 1
ATOM 1473 N N . ALA A 1 190 ? -33.192 -4.924 45.212 1.00 96.81 190 ALA A N 1
ATOM 1474 C CA . ALA A 1 190 ? -31.879 -4.527 45.711 1.00 96.81 190 ALA A CA 1
ATOM 1475 C C . ALA A 1 190 ? -30.770 -5.430 45.144 1.00 96.81 190 ALA A C 1
ATOM 1477 O O . ALA A 1 190 ? -29.810 -4.916 44.571 1.00 96.81 190 ALA A O 1
ATOM 1478 N N . GLU A 1 191 ? -30.944 -6.754 45.176 1.00 97.31 191 GLU A N 1
ATOM 1479 C CA . GLU A 1 191 ? -29.993 -7.711 44.591 1.00 97.31 191 GLU A CA 1
ATOM 1480 C C . GLU A 1 191 ? -29.819 -7.505 43.078 1.00 97.31 191 GLU A C 1
ATOM 1482 O O . GLU A 1 191 ? -28.700 -7.544 42.562 1.00 97.31 191 GLU A O 1
ATOM 1487 N N . LYS A 1 192 ? -30.907 -7.227 42.345 1.00 97.06 192 LYS A N 1
ATOM 1488 C CA . LYS A 1 192 ? -30.835 -6.887 40.912 1.00 97.06 192 LYS A CA 1
ATOM 1489 C C . LYS A 1 192 ? -30.015 -5.622 40.670 1.00 97.06 192 LYS A C 1
ATOM 1491 O O . LYS A 1 192 ? -29.183 -5.614 39.763 1.00 97.06 192 LYS A O 1
ATOM 1496 N N . LYS A 1 193 ? -30.211 -4.577 41.483 1.00 97.50 193 LYS A N 1
ATOM 1497 C CA . LYS A 1 193 ? -29.425 -3.333 41.399 1.00 97.50 193 LYS A CA 1
ATOM 1498 C C . LYS A 1 193 ? -27.946 -3.601 41.674 1.00 97.50 193 LYS A C 1
ATOM 1500 O O . LYS A 1 193 ? -27.100 -3.136 40.912 1.00 97.50 193 LYS A O 1
ATOM 1505 N N . GLU A 1 194 ? -27.625 -4.394 42.691 1.00 97.88 194 GLU A N 1
ATOM 1506 C CA . GLU A 1 194 ? -26.240 -4.778 42.992 1.00 97.88 194 GLU A CA 1
ATOM 1507 C C . GLU A 1 194 ? -25.604 -5.599 41.859 1.00 97.88 194 GLU A C 1
ATOM 1509 O O . GLU A 1 194 ? -24.457 -5.348 41.471 1.00 97.88 194 GLU A O 1
ATOM 1514 N N . ALA A 1 195 ? -26.351 -6.533 41.263 1.00 96.69 195 ALA A N 1
ATOM 1515 C CA . ALA A 1 195 ? -25.902 -7.303 40.106 1.00 96.69 195 ALA A CA 1
ATOM 1516 C C . ALA A 1 195 ? -25.661 -6.410 38.874 1.00 96.69 195 ALA A C 1
ATOM 1518 O O . ALA A 1 195 ? -24.674 -6.595 38.154 1.00 96.69 195 ALA A O 1
ATOM 1519 N N . ASP A 1 196 ? -26.518 -5.416 38.637 1.00 97.31 196 ASP A N 1
ATOM 1520 C CA . ASP A 1 196 ? -26.342 -4.421 37.574 1.00 97.31 196 ASP A CA 1
ATOM 1521 C C . ASP A 1 196 ? -25.106 -3.551 37.799 1.00 97.31 196 ASP A C 1
ATOM 1523 O O . ASP A 1 196 ? -24.326 -3.324 36.871 1.00 97.31 196 ASP A O 1
ATOM 1527 N N . GLU A 1 197 ? -24.872 -3.100 39.030 1.00 97.75 197 GLU A N 1
ATOM 1528 C CA . GLU A 1 197 ? -23.653 -2.373 39.380 1.00 97.75 197 GLU A CA 1
ATOM 1529 C C . GLU A 1 197 ? -22.399 -3.224 39.178 1.00 97.75 197 GLU A C 1
ATOM 1531 O O . GLU A 1 197 ? -21.388 -2.731 38.667 1.00 97.75 197 GLU A O 1
ATOM 1536 N N . PHE A 1 198 ? -22.445 -4.504 39.550 1.00 97.62 198 PHE A N 1
ATOM 1537 C CA . PHE A 1 198 ? -21.339 -5.427 39.320 1.00 97.62 198 PHE A CA 1
ATOM 1538 C C . PHE A 1 198 ? -21.056 -5.609 37.824 1.00 97.62 198 PHE A C 1
ATOM 1540 O O . PHE A 1 198 ? -19.894 -5.516 37.414 1.00 97.62 198 PHE A O 1
ATOM 1547 N N . ARG A 1 199 ? -22.103 -5.790 37.004 1.00 97.44 199 ARG A N 1
ATOM 1548 C CA . ARG A 1 199 ? -21.992 -5.857 35.536 1.00 97.44 199 ARG A CA 1
ATOM 1549 C C . ARG A 1 199 ? -21.361 -4.592 34.962 1.00 97.44 199 ARG A C 1
ATOM 1551 O O . ARG A 1 199 ? -20.358 -4.698 34.262 1.00 97.44 199 ARG A O 1
ATOM 1558 N N . ARG A 1 200 ? -21.843 -3.408 35.356 1.00 97.62 200 ARG A N 1
ATOM 1559 C CA . ARG A 1 200 ? -21.268 -2.117 34.932 1.00 97.62 200 ARG A CA 1
ATOM 1560 C C . ARG A 1 200 ? -19.794 -1.987 35.306 1.00 97.62 200 ARG A C 1
ATOM 1562 O O . ARG A 1 200 ? -18.971 -1.648 34.463 1.00 97.62 200 ARG A O 1
ATOM 1569 N N . ARG A 1 201 ? -19.417 -2.322 36.548 1.00 98.00 201 ARG A N 1
ATOM 1570 C CA . ARG A 1 201 ? -18.003 -2.311 36.978 1.00 98.00 201 ARG A CA 1
ATOM 1571 C C . ARG A 1 201 ? -17.151 -3.282 36.156 1.00 98.00 201 ARG A C 1
ATOM 1573 O O . ARG A 1 201 ? -15.979 -2.997 35.906 1.00 98.00 201 ARG A O 1
ATOM 1580 N N . HIS A 1 202 ? -17.699 -4.430 35.761 1.00 97.88 202 HIS A N 1
ATOM 1581 C CA . HIS A 1 202 ? -17.016 -5.389 34.892 1.00 97.88 202 HIS A CA 1
ATOM 1582 C C . HIS A 1 202 ? -16.838 -4.868 33.465 1.00 97.88 202 HIS A C 1
ATOM 1584 O O . HIS A 1 202 ? -15.732 -4.965 32.932 1.00 97.88 202 HIS A O 1
ATOM 1590 N N . GLU A 1 203 ? -17.878 -4.280 32.879 1.00 97.81 203 GLU A N 1
ATOM 1591 C CA . GLU A 1 203 ? -17.841 -3.656 31.552 1.00 97.81 203 GLU A CA 1
ATOM 1592 C C . GLU A 1 203 ? -16.839 -2.499 31.515 1.00 97.81 203 GLU A C 1
ATOM 1594 O O . GLU A 1 203 ? -15.929 -2.503 30.692 1.00 97.81 203 GLU A O 1
ATOM 1599 N N . GLU A 1 204 ? -16.879 -1.590 32.493 1.00 97.81 204 GLU A N 1
ATOM 1600 C CA . GLU A 1 204 ? -15.908 -0.496 32.597 1.00 97.81 204 GLU A CA 1
ATOM 1601 C C . GLU A 1 204 ? -14.461 -0.996 32.715 1.00 97.81 204 GLU A C 1
ATOM 1603 O O . GLU A 1 204 ? -13.529 -0.388 32.180 1.00 97.81 204 GLU A O 1
ATOM 1608 N N . ARG A 1 205 ? -14.235 -2.091 33.453 1.00 98.00 205 ARG A N 1
ATOM 1609 C CA . ARG A 1 205 ? -12.908 -2.719 33.538 1.00 98.00 205 ARG A CA 1
ATOM 1610 C C . ARG A 1 205 ? -12.504 -3.318 32.194 1.00 98.00 205 ARG A C 1
ATOM 1612 O O . ARG A 1 205 ? -11.351 -3.147 31.797 1.00 98.00 205 ARG A O 1
ATOM 1619 N N . ALA A 1 206 ? -13.419 -3.992 31.501 1.00 97.00 206 ALA A N 1
ATOM 1620 C CA . ALA A 1 206 ? -13.169 -4.553 30.178 1.00 97.00 206 ALA A CA 1
ATOM 1621 C C . ALA A 1 206 ? -12.819 -3.450 29.166 1.00 97.00 206 ALA A C 1
ATOM 1623 O O . ALA A 1 206 ? -11.811 -3.568 28.466 1.00 97.00 206 ALA A O 1
ATOM 1624 N N . ASP A 1 207 ? -13.559 -2.343 29.169 1.00 97.62 207 ASP A N 1
ATOM 1625 C CA . ASP A 1 207 ? -13.305 -1.185 28.312 1.00 97.62 207 ASP A CA 1
ATOM 1626 C C . ASP A 1 207 ? -11.936 -0.562 28.595 1.00 97.62 207 ASP A C 1
ATOM 1628 O O . ASP A 1 207 ? -11.134 -0.389 27.674 1.00 97.62 207 ASP A O 1
ATOM 1632 N N . LYS A 1 208 ? -11.588 -0.337 29.870 1.00 97.75 208 LYS A N 1
ATOM 1633 C CA . LYS A 1 208 ? -10.254 0.160 30.265 1.00 97.75 208 LYS A CA 1
ATOM 1634 C C . LYS A 1 208 ? -9.129 -0.768 29.793 1.00 97.75 208 LYS A C 1
ATOM 1636 O O . LYS A 1 208 ? -8.070 -0.299 29.363 1.00 97.75 208 LYS A O 1
ATOM 1641 N N . LEU A 1 209 ? -9.328 -2.086 29.856 1.00 97.31 209 LEU A N 1
ATOM 1642 C CA . LEU A 1 209 ? -8.351 -3.064 29.368 1.00 97.31 209 LEU A CA 1
ATOM 1643 C C . LEU A 1 209 ? -8.239 -3.050 27.838 1.00 97.31 209 LEU A C 1
ATOM 1645 O O . LEU A 1 209 ? -7.125 -3.115 27.308 1.00 97.31 209 LEU A O 1
ATOM 1649 N N . LEU A 1 210 ? -9.357 -2.921 27.122 1.00 96.25 210 LEU A N 1
ATOM 1650 C CA . LEU A 1 210 ? -9.374 -2.798 25.664 1.00 96.25 210 LEU A CA 1
ATOM 1651 C C . LEU A 1 210 ? -8.705 -1.505 25.197 1.00 96.25 210 LEU A C 1
ATOM 1653 O O . LEU A 1 210 ? -7.898 -1.536 24.264 1.00 96.25 210 LEU A O 1
ATOM 1657 N N . GLU A 1 211 ? -8.974 -0.381 25.856 1.00 96.38 211 GLU A N 1
ATOM 1658 C CA . GLU A 1 211 ? -8.294 0.888 25.599 1.00 96.38 211 GLU A CA 1
ATOM 1659 C C . GLU A 1 211 ? -6.793 0.776 25.852 1.00 96.38 211 GLU A C 1
ATOM 1661 O O . GLU A 1 211 ? -5.993 1.152 24.989 1.00 96.38 211 GLU A O 1
ATOM 1666 N N . ARG A 1 212 ? -6.388 0.177 26.977 1.00 94.81 212 ARG A N 1
ATOM 1667 C CA . ARG A 1 212 ? -4.972 -0.072 27.268 1.00 94.81 212 ARG A CA 1
ATOM 1668 C C . ARG A 1 212 ? -4.329 -0.959 26.205 1.00 94.81 212 ARG A C 1
ATOM 1670 O O . ARG A 1 212 ? -3.235 -0.639 25.747 1.00 94.81 212 ARG A O 1
ATOM 1677 N N . ARG A 1 213 ? -5.002 -2.019 25.748 1.00 91.00 213 ARG A N 1
ATOM 1678 C CA . ARG A 1 213 ? -4.524 -2.872 24.646 1.00 91.00 213 ARG A CA 1
ATOM 1679 C C . ARG A 1 213 ? -4.375 -2.082 23.347 1.00 91.00 213 ARG A C 1
ATOM 1681 O O . ARG A 1 213 ? -3.354 -2.215 22.678 1.00 91.00 213 ARG A O 1
ATOM 1688 N N . ARG A 1 214 ? -5.347 -1.235 22.998 1.00 88.94 214 ARG A N 1
ATOM 1689 C CA . ARG A 1 214 ? -5.274 -0.357 21.815 1.00 88.94 214 ARG A CA 1
ATOM 1690 C C . ARG A 1 214 ? -4.105 0.621 21.914 1.00 88.94 214 ARG A C 1
ATOM 1692 O O . ARG A 1 214 ? -3.403 0.813 20.927 1.00 88.94 214 ARG A O 1
ATOM 1699 N N . LEU A 1 215 ? -3.874 1.222 23.080 1.00 89.19 215 LEU A N 1
ATOM 1700 C CA . LEU A 1 215 ? -2.741 2.125 23.313 1.00 89.19 215 LEU A CA 1
ATOM 1701 C C . LEU A 1 215 ? -1.401 1.391 23.227 1.00 89.19 215 LEU A C 1
ATOM 1703 O O . LEU A 1 215 ? -0.476 1.886 22.583 1.00 89.19 215 LEU A O 1
ATOM 1707 N N . LEU A 1 216 ? -1.312 0.196 23.817 1.00 85.44 216 LEU A N 1
ATOM 1708 C CA . LEU A 1 216 ? -0.130 -0.654 23.715 1.00 85.44 216 LEU A CA 1
ATOM 1709 C C . LEU A 1 216 ? 0.147 -1.031 22.263 1.00 85.44 216 LEU A C 1
ATOM 1711 O O . LEU A 1 216 ? 1.270 -0.846 21.824 1.00 85.44 216 LEU A O 1
ATOM 1715 N N . LEU A 1 217 ? -0.862 -1.450 21.496 1.00 82.75 217 LEU A N 1
ATOM 1716 C CA . LEU A 1 217 ? -0.720 -1.747 20.066 1.00 82.75 217 LEU A CA 1
ATOM 1717 C C . LEU A 1 217 ? -0.325 -0.513 19.249 1.00 82.75 217 LEU A C 1
ATOM 1719 O O . LEU A 1 217 ? 0.533 -0.603 18.377 1.00 82.75 217 LEU A O 1
ATOM 1723 N N . LYS A 1 218 ? -0.887 0.666 19.545 1.00 81.19 218 LYS A N 1
ATOM 1724 C CA . LYS A 1 218 ? -0.471 1.919 18.894 1.00 81.19 218 LYS A CA 1
ATOM 1725 C C . LYS A 1 218 ? 1.008 2.211 19.128 1.00 81.19 218 LYS A C 1
ATOM 1727 O O . LYS A 1 218 ? 1.690 2.614 18.187 1.00 81.19 218 LYS A O 1
ATOM 1732 N N . ARG A 1 219 ? 1.500 2.003 20.353 1.00 78.50 219 ARG A N 1
ATOM 1733 C CA . ARG A 1 219 ? 2.904 2.240 20.713 1.00 78.50 219 ARG A CA 1
ATOM 1734 C C . ARG A 1 219 ? 3.829 1.159 20.143 1.00 78.50 219 ARG A C 1
ATOM 1736 O O . ARG A 1 219 ? 4.810 1.484 19.484 1.00 78.50 219 ARG A O 1
ATOM 1743 N N . ALA A 1 220 ? 3.458 -0.103 20.319 1.00 78.12 220 ALA A N 1
ATOM 1744 C CA . ALA A 1 220 ? 4.178 -1.284 19.862 1.00 78.12 220 ALA A CA 1
ATOM 1745 C C . ALA A 1 220 ? 4.265 -1.374 18.327 1.00 78.12 220 ALA A C 1
ATOM 1747 O O . ALA A 1 220 ? 5.307 -1.722 17.791 1.00 78.12 220 ALA A O 1
ATOM 1748 N N . GLY A 1 221 ? 3.221 -0.976 17.604 1.00 74.81 221 GLY A N 1
ATOM 1749 C CA . GLY A 1 221 ? 3.112 -1.233 16.170 1.00 74.81 221 GLY A CA 1
ATOM 1750 C C . GLY A 1 221 ? 2.358 -2.531 15.886 1.00 74.81 221 GLY A C 1
ATOM 1751 O O . GLY A 1 221 ? 1.981 -3.270 16.794 1.00 74.81 221 GLY A O 1
ATOM 1752 N N . SER A 1 222 ? 2.078 -2.761 14.606 1.00 77.38 222 SER A N 1
ATOM 1753 C CA . SER A 1 222 ? 1.265 -3.877 14.108 1.00 77.38 222 SER A CA 1
ATOM 1754 C C . SER A 1 222 ? 1.938 -5.236 14.292 1.00 77.38 222 SER A C 1
ATOM 1756 O O . SER A 1 222 ? 1.251 -6.214 14.570 1.00 77.38 222 SER A O 1
ATOM 1758 N N . ASN A 1 223 ? 3.268 -5.281 14.164 1.00 78.12 223 ASN A N 1
ATOM 1759 C CA . ASN A 1 223 ? 4.067 -6.505 14.161 1.00 78.12 223 ASN A CA 1
ATOM 1760 C C . ASN A 1 223 ? 5.260 -6.419 15.129 1.00 78.12 223 ASN A C 1
ATOM 1762 O O . ASN A 1 223 ? 5.718 -5.332 15.479 1.00 78.12 223 ASN A O 1
ATOM 1766 N N . ILE A 1 224 ? 5.820 -7.576 15.507 1.00 72.38 224 ILE A N 1
ATOM 1767 C CA . ILE A 1 224 ? 7.037 -7.677 16.340 1.00 72.38 224 ILE A CA 1
ATOM 1768 C C . ILE A 1 224 ? 8.198 -6.904 15.701 1.00 72.38 224 ILE A C 1
ATOM 1770 O O . ILE A 1 224 ? 8.936 -6.211 16.388 1.00 72.38 224 ILE A O 1
ATOM 1774 N N . GLU A 1 225 ? 8.319 -6.940 14.375 1.00 73.56 225 GLU A N 1
ATOM 1775 C CA . GLU A 1 225 ? 9.326 -6.153 13.664 1.00 73.56 225 GLU A CA 1
ATOM 1776 C C . GLU A 1 225 ? 9.126 -4.643 13.822 1.00 73.56 225 GLU A C 1
ATOM 1778 O O . GLU A 1 225 ? 10.105 -3.911 13.947 1.00 73.56 225 GLU A O 1
ATOM 1783 N N . ASP A 1 226 ? 7.880 -4.164 13.834 1.00 77.50 226 ASP A N 1
ATOM 1784 C CA . ASP A 1 226 ? 7.583 -2.746 14.056 1.00 77.50 226 ASP A CA 1
ATOM 1785 C C . ASP A 1 226 ? 7.936 -2.346 15.490 1.00 77.50 226 ASP A C 1
ATOM 1787 O O . ASP A 1 226 ? 8.497 -1.268 15.703 1.00 77.50 226 ASP A O 1
ATOM 1791 N N . MET A 1 227 ? 7.688 -3.242 16.455 1.00 73.31 227 MET A N 1
ATOM 1792 C CA . MET A 1 227 ? 8.129 -3.072 17.840 1.00 73.31 227 MET A CA 1
ATOM 1793 C C . MET A 1 227 ? 9.644 -2.954 17.923 1.00 73.31 227 MET A C 1
ATOM 1795 O O . MET A 1 227 ? 10.148 -2.041 18.573 1.00 73.31 227 MET A O 1
ATOM 1799 N N . THR A 1 228 ? 10.380 -3.843 17.254 1.00 73.38 228 THR A N 1
ATOM 1800 C CA . THR A 1 228 ? 11.845 -3.828 17.257 1.00 73.38 228 THR A CA 1
ATOM 1801 C C . THR A 1 228 ? 12.382 -2.579 16.567 1.00 73.38 228 THR A C 1
ATOM 1803 O O . THR A 1 228 ? 13.249 -1.909 17.121 1.00 73.38 228 THR A O 1
ATOM 1806 N N . ARG A 1 229 ? 11.837 -2.198 15.407 1.00 73.31 229 ARG A N 1
ATOM 1807 C CA . ARG A 1 229 ? 12.235 -0.972 14.696 1.00 73.31 229 ARG A CA 1
ATOM 1808 C C . ARG A 1 229 ? 11.986 0.269 15.548 1.00 73.31 229 ARG A C 1
ATOM 1810 O O . ARG A 1 229 ? 12.884 1.090 15.682 1.00 73.31 229 ARG A O 1
ATOM 1817 N N . ARG A 1 230 ? 10.810 0.403 16.168 1.00 71.69 230 ARG A N 1
ATOM 1818 C CA . ARG A 1 230 ? 10.499 1.553 17.035 1.00 71.69 230 ARG A CA 1
ATOM 1819 C C . ARG A 1 230 ? 11.318 1.562 18.316 1.00 71.69 230 ARG A C 1
ATOM 1821 O O . ARG A 1 230 ? 11.800 2.619 18.690 1.00 71.69 230 ARG A O 1
ATOM 1828 N N . ALA A 1 231 ? 11.532 0.414 18.952 1.00 69.94 231 ALA A N 1
ATOM 1829 C CA . ALA A 1 231 ? 12.395 0.316 20.127 1.00 69.94 231 ALA A CA 1
ATOM 1830 C C . ALA A 1 231 ? 13.857 0.664 19.801 1.00 69.94 231 ALA A C 1
ATOM 1832 O O . ALA A 1 231 ? 14.547 1.249 20.631 1.00 69.94 231 ALA A O 1
ATOM 1833 N N . LEU A 1 232 ? 14.326 0.339 18.593 1.00 67.69 232 LEU A N 1
ATOM 1834 C CA . LEU A 1 232 ? 15.647 0.743 18.110 1.00 67.69 232 LEU A CA 1
ATOM 1835 C C . LEU A 1 232 ? 15.716 2.238 17.764 1.00 67.69 232 LEU A C 1
ATOM 1837 O O . LEU A 1 232 ? 16.768 2.832 17.952 1.00 67.69 232 LEU A O 1
ATOM 1841 N N . VAL A 1 233 ? 14.614 2.844 17.311 1.00 68.75 233 VAL A N 1
ATOM 1842 C CA . VAL A 1 233 ? 14.508 4.292 17.040 1.00 68.75 233 VAL A CA 1
ATOM 1843 C C . VAL A 1 233 ? 14.362 5.117 18.327 1.00 68.75 233 VAL A C 1
ATOM 1845 O O . VAL A 1 233 ? 14.901 6.216 18.410 1.00 68.75 233 VAL A O 1
ATOM 1848 N N . GLU A 1 234 ? 13.634 4.613 19.329 1.00 64.88 234 GLU A N 1
ATOM 1849 C CA . GLU A 1 234 ? 13.469 5.274 20.635 1.00 64.88 234 GLU A CA 1
ATOM 1850 C C . GLU A 1 234 ? 14.712 5.138 21.523 1.00 64.88 234 GLU A C 1
ATOM 1852 O O . GLU A 1 234 ? 14.886 5.924 22.456 1.00 64.88 234 GLU A O 1
ATOM 1857 N N . ARG A 1 235 ? 15.606 4.182 21.238 1.00 68.19 235 ARG A N 1
ATOM 1858 C CA . ARG A 1 235 ? 16.949 4.220 21.814 1.00 68.19 235 ARG A CA 1
ATOM 1859 C C . ARG A 1 235 ? 17.689 5.392 21.172 1.00 68.19 235 ARG A C 1
ATOM 1861 O O . ARG A 1 235 ? 17.825 5.395 19.951 1.00 68.19 235 ARG A O 1
ATOM 1868 N N . PRO A 1 236 ? 18.169 6.379 21.950 1.00 61.22 236 PRO A N 1
ATOM 1869 C CA . PRO A 1 236 ? 19.028 7.412 21.398 1.00 61.22 236 PRO A CA 1
ATOM 1870 C C . PRO A 1 236 ? 20.234 6.704 20.786 1.00 61.22 236 PRO A C 1
ATOM 1872 O O . PRO A 1 236 ? 21.015 6.078 21.499 1.00 61.22 236 PRO A O 1
ATOM 1875 N N . GLU A 1 237 ? 20.329 6.711 19.456 1.00 61.59 237 GLU A N 1
ATOM 1876 C CA . GLU A 1 237 ? 21.493 6.146 18.794 1.00 61.59 237 GLU A CA 1
ATOM 1877 C C . GLU A 1 237 ? 22.720 6.909 19.286 1.00 61.59 237 GLU A C 1
ATOM 1879 O O . GLU A 1 237 ? 22.709 8.145 19.331 1.00 61.59 237 GLU A O 1
ATOM 1884 N N . ASP A 1 238 ? 23.781 6.181 19.645 1.00 79.38 238 ASP A N 1
ATOM 1885 C CA . ASP A 1 238 ? 25.072 6.804 19.899 1.00 79.38 238 ASP A CA 1
ATOM 1886 C C . ASP A 1 238 ? 25.382 7.749 18.729 1.00 79.38 238 ASP A C 1
ATOM 1888 O O . ASP A 1 238 ? 25.215 7.358 17.566 1.00 79.38 238 ASP A O 1
ATOM 1892 N N . PRO A 1 239 ? 25.849 8.984 18.980 1.00 82.44 239 PRO A N 1
ATOM 1893 C CA . PRO A 1 239 ? 26.039 9.985 17.929 1.00 82.44 239 PRO A CA 1
ATOM 1894 C C . PRO A 1 239 ? 26.927 9.471 16.788 1.00 82.44 239 PRO A C 1
ATOM 1896 O O . PRO A 1 239 ? 26.727 9.831 15.630 1.00 82.44 239 PRO A O 1
ATOM 1899 N N . ARG A 1 240 ? 27.853 8.557 17.105 1.00 84.62 240 ARG A N 1
ATOM 1900 C CA . ARG A 1 240 ? 28.691 7.842 16.142 1.00 84.62 240 ARG A CA 1
ATOM 1901 C C . ARG A 1 240 ? 27.901 6.884 15.244 1.00 84.62 240 ARG A C 1
ATOM 1903 O O . ARG A 1 240 ? 28.135 6.863 14.042 1.00 84.62 240 ARG A O 1
ATOM 1910 N N . MET A 1 241 ? 26.969 6.107 15.793 1.00 84.31 241 MET A N 1
ATOM 1911 C CA . MET A 1 241 ? 26.128 5.194 15.009 1.00 84.31 241 MET A CA 1
ATOM 1912 C C . MET A 1 241 ? 25.194 5.967 14.075 1.00 84.31 241 MET A C 1
ATOM 1914 O O . MET A 1 241 ? 25.098 5.635 12.894 1.00 84.31 241 MET A O 1
ATOM 1918 N N . ALA A 1 242 ? 24.600 7.059 14.561 1.00 83.88 242 ALA A N 1
ATOM 1919 C CA . ALA A 1 242 ? 23.771 7.939 13.741 1.00 83.88 242 ALA A CA 1
ATOM 1920 C C . ALA A 1 242 ? 24.572 8.605 12.605 1.00 83.88 242 ALA A C 1
ATOM 1922 O O . ALA A 1 242 ? 24.069 8.741 11.488 1.00 83.88 242 ALA A O 1
ATOM 1923 N N . GLN A 1 243 ? 25.821 9.012 12.870 1.00 88.50 243 GLN A N 1
ATOM 1924 C CA . GLN A 1 243 ? 26.736 9.515 11.838 1.00 88.50 243 GLN A CA 1
ATOM 1925 C C . GLN A 1 243 ? 27.043 8.443 10.788 1.00 88.50 243 GLN A C 1
ATOM 1927 O O . GLN A 1 243 ? 26.850 8.703 9.605 1.00 88.50 243 GLN A O 1
ATOM 1932 N N . ILE A 1 244 ? 27.408 7.225 11.202 1.00 89.75 244 ILE A N 1
ATOM 1933 C CA . ILE A 1 244 ? 27.710 6.114 10.282 1.00 89.75 244 ILE A CA 1
ATOM 1934 C C . ILE A 1 244 ? 26.507 5.777 9.396 1.00 89.75 244 ILE A C 1
ATOM 1936 O O . ILE A 1 244 ? 26.671 5.562 8.198 1.00 89.75 244 ILE A O 1
ATOM 1940 N N . ARG A 1 245 ? 25.287 5.760 9.944 1.00 86.12 245 ARG A N 1
ATOM 1941 C CA . ARG A 1 245 ? 24.076 5.532 9.140 1.00 86.12 245 ARG A CA 1
ATOM 1942 C C . ARG A 1 245 ? 23.834 6.644 8.127 1.00 86.12 245 ARG A C 1
ATOM 1944 O O . ARG A 1 245 ? 23.544 6.352 6.973 1.00 86.12 245 ARG A O 1
ATOM 1951 N N . LYS A 1 246 ? 23.986 7.908 8.533 1.00 92.06 246 LYS A N 1
ATOM 1952 C CA . LYS A 1 246 ? 23.855 9.052 7.618 1.00 92.06 246 LYS A CA 1
ATOM 1953 C C . LYS A 1 246 ? 24.890 9.001 6.502 1.00 92.06 246 LYS A C 1
ATOM 1955 O O . LYS A 1 246 ? 24.551 9.257 5.351 1.00 92.06 246 LYS A O 1
ATOM 1960 N N . GLU A 1 247 ? 26.132 8.670 6.836 1.00 95.56 247 GLU A N 1
ATOM 1961 C CA . GLU A 1 247 ? 27.200 8.481 5.857 1.00 95.56 247 GLU A CA 1
ATOM 1962 C C . GLU A 1 247 ? 26.873 7.318 4.919 1.00 95.56 247 GLU A C 1
ATOM 1964 O O . GLU A 1 247 ? 26.964 7.479 3.706 1.00 95.56 247 GLU A O 1
ATOM 1969 N N . TYR A 1 248 ? 26.405 6.186 5.447 1.00 94.50 248 TYR A N 1
ATOM 1970 C CA . TYR A 1 248 ? 25.966 5.042 4.649 1.00 94.50 248 TYR A CA 1
ATOM 1971 C C . TYR A 1 248 ? 24.833 5.405 3.680 1.00 94.50 248 TYR A C 1
ATOM 1973 O O . TYR A 1 248 ? 24.928 5.102 2.490 1.00 94.50 248 TYR A O 1
ATOM 1981 N N . ASP A 1 249 ? 23.794 6.099 4.147 1.00 95.19 249 ASP A N 1
ATOM 1982 C CA . ASP A 1 249 ? 22.681 6.537 3.301 1.00 95.19 249 ASP A CA 1
ATOM 1983 C C . ASP A 1 249 ? 23.143 7.544 2.240 1.00 95.19 249 ASP A C 1
ATOM 1985 O O . ASP A 1 249 ? 22.714 7.472 1.087 1.00 95.19 249 ASP A O 1
ATOM 1989 N N . ALA A 1 250 ? 24.064 8.448 2.589 1.00 97.12 250 ALA A N 1
ATOM 1990 C CA . ALA A 1 250 ? 24.668 9.373 1.636 1.00 97.12 250 ALA A CA 1
ATOM 1991 C C . ALA A 1 250 ? 25.494 8.633 0.569 1.00 97.12 250 ALA A C 1
ATOM 1993 O O . ALA A 1 250 ? 25.350 8.924 -0.622 1.00 97.12 250 ALA A O 1
ATOM 1994 N N . PHE A 1 251 ? 26.305 7.644 0.963 1.00 97.12 251 PHE A N 1
ATOM 1995 C CA . PHE A 1 251 ? 27.064 6.802 0.034 1.00 97.12 251 PHE A CA 1
ATOM 1996 C C . PHE A 1 251 ? 26.147 5.982 -0.869 1.00 97.12 251 PHE A C 1
ATOM 1998 O O . PHE A 1 251 ? 26.383 5.902 -2.075 1.00 97.12 251 PHE A O 1
ATOM 2005 N N . ARG A 1 252 ? 25.071 5.422 -0.315 1.00 97.56 252 ARG A N 1
ATOM 2006 C CA . ARG A 1 252 ? 24.064 4.685 -1.075 1.00 97.56 252 ARG A CA 1
ATOM 2007 C C . ARG A 1 252 ? 23.384 5.576 -2.111 1.00 97.56 252 ARG A C 1
ATOM 2009 O O . ARG A 1 252 ? 23.354 5.220 -3.284 1.00 97.56 252 ARG A O 1
ATOM 2016 N N . GLN A 1 253 ? 22.894 6.748 -1.710 1.00 96.44 253 GLN A N 1
ATOM 2017 C CA . GLN A 1 253 ? 22.269 7.699 -2.636 1.00 96.44 253 GLN A CA 1
ATOM 2018 C C . GLN A 1 253 ? 23.249 8.181 -3.707 1.00 96.44 253 GLN A C 1
ATOM 2020 O O . GLN A 1 253 ? 22.860 8.377 -4.858 1.00 96.44 253 GLN A O 1
ATOM 2025 N N . HIS A 1 254 ? 24.517 8.384 -3.347 1.00 97.50 254 HIS A N 1
ATOM 2026 C CA . HIS A 1 254 ? 25.555 8.724 -4.311 1.00 97.50 254 HIS A CA 1
ATOM 2027 C C . HIS A 1 254 ? 25.751 7.594 -5.331 1.00 97.50 254 HIS A C 1
ATOM 2029 O O . HIS A 1 254 ? 25.752 7.863 -6.528 1.00 97.50 254 HIS A O 1
ATOM 2035 N N . ALA A 1 255 ? 25.845 6.339 -4.884 1.00 96.81 255 ALA A N 1
ATOM 2036 C CA . ALA A 1 255 ? 25.966 5.177 -5.765 1.00 96.81 255 ALA A CA 1
ATOM 2037 C C . ALA A 1 255 ? 24.737 4.986 -6.674 1.00 96.81 255 ALA A C 1
ATOM 2039 O O . ALA A 1 255 ? 24.881 4.685 -7.856 1.00 96.81 255 ALA A O 1
ATOM 2040 N N . GLU A 1 256 ? 23.526 5.204 -6.156 1.00 97.12 256 GLU A N 1
ATOM 2041 C CA . GLU A 1 256 ? 22.295 5.154 -6.954 1.00 97.12 256 GLU A CA 1
ATOM 2042 C C . GLU A 1 256 ? 22.278 6.260 -8.024 1.00 97.12 256 GLU A C 1
ATOM 2044 O O . GLU A 1 256 ? 21.937 6.002 -9.180 1.00 97.12 256 GLU A O 1
ATOM 2049 N N . LYS A 1 257 ? 22.704 7.483 -7.682 1.00 97.38 257 LYS A N 1
ATOM 2050 C CA . LYS A 1 257 ? 22.818 8.590 -8.647 1.00 97.38 257 LYS A CA 1
ATOM 2051 C C . LYS A 1 257 ? 23.844 8.296 -9.737 1.00 97.38 257 LYS A C 1
ATOM 2053 O O . LYS A 1 257 ? 23.517 8.448 -10.912 1.00 97.38 257 LYS A O 1
ATOM 2058 N N . THR A 1 258 ? 25.041 7.835 -9.376 1.00 96.81 258 THR A N 1
ATOM 2059 C CA . THR A 1 258 ? 26.079 7.511 -10.367 1.00 96.81 258 THR A CA 1
ATOM 2060 C C . THR A 1 258 ? 25.666 6.340 -11.256 1.00 96.81 258 THR A C 1
ATOM 2062 O O . THR A 1 258 ? 25.910 6.376 -12.463 1.00 96.81 258 THR A O 1
ATOM 2065 N N . ALA A 1 259 ? 24.974 5.335 -10.708 1.00 97.12 259 ALA A N 1
ATOM 2066 C CA . ALA A 1 259 ? 24.399 4.248 -11.495 1.00 97.12 259 ALA A CA 1
ATOM 2067 C C . ALA A 1 259 ? 23.375 4.780 -12.511 1.00 97.12 259 ALA A C 1
ATOM 2069 O O . ALA A 1 259 ? 23.512 4.513 -13.706 1.00 97.12 259 ALA A O 1
ATOM 2070 N N . LEU A 1 260 ? 22.420 5.612 -12.083 1.00 97.75 260 LEU A N 1
ATOM 2071 C CA . LEU A 1 260 ? 21.429 6.224 -12.976 1.00 97.75 260 LEU A CA 1
ATOM 2072 C C . LEU A 1 260 ? 22.067 7.100 -14.063 1.00 97.75 260 LEU A C 1
ATOM 2074 O O . LEU A 1 260 ? 21.623 7.081 -15.213 1.00 97.75 260 LEU A O 1
ATOM 2078 N N . GLU A 1 261 ? 23.100 7.868 -13.724 1.00 97.88 261 GLU A N 1
ATOM 2079 C CA . GLU A 1 261 ? 23.867 8.663 -14.688 1.00 97.88 261 GLU A CA 1
ATOM 2080 C C . GLU A 1 261 ? 24.579 7.771 -15.712 1.00 97.88 261 GLU A C 1
ATOM 2082 O O . GLU A 1 261 ? 24.496 8.029 -16.917 1.00 97.88 261 GLU A O 1
ATOM 2087 N N . SER A 1 262 ? 25.203 6.681 -15.260 1.00 96.38 262 SER A N 1
ATOM 2088 C CA . SER A 1 262 ? 25.853 5.711 -16.145 1.00 96.38 262 SER A CA 1
ATOM 2089 C C . SER A 1 262 ? 24.850 5.022 -17.079 1.00 96.38 262 SER A C 1
ATOM 2091 O O . SER A 1 262 ? 25.095 4.930 -18.282 1.00 96.38 262 SER A O 1
ATOM 2093 N N . GLU A 1 263 ? 23.669 4.642 -16.581 1.00 97.88 263 GLU A N 1
ATOM 2094 C CA . GLU A 1 263 ? 22.599 4.072 -17.402 1.00 97.88 263 GLU A CA 1
ATOM 2095 C C . GLU A 1 263 ? 22.088 5.064 -18.446 1.00 97.88 263 GLU A C 1
ATOM 2097 O O . GLU A 1 263 ? 21.864 4.693 -19.601 1.00 97.88 263 GLU A O 1
ATOM 2102 N N . ARG A 1 264 ? 21.895 6.333 -18.064 1.00 97.94 264 ARG A N 1
ATOM 2103 C CA . ARG A 1 264 ? 21.519 7.396 -19.009 1.00 97.94 264 ARG A CA 1
ATOM 2104 C C . ARG A 1 264 ? 22.568 7.529 -20.106 1.00 97.94 264 ARG A C 1
ATOM 2106 O O . ARG A 1 264 ? 22.196 7.582 -21.277 1.00 97.94 264 ARG A O 1
ATOM 2113 N N . LYS A 1 265 ? 23.857 7.501 -19.752 1.00 98.25 265 LYS A N 1
ATOM 2114 C CA . LYS A 1 265 ? 24.943 7.566 -20.735 1.00 98.25 265 LYS A CA 1
ATOM 2115 C C . LYS A 1 265 ? 24.965 6.351 -21.661 1.00 98.25 265 LYS A C 1
ATOM 2117 O O . LYS A 1 265 ? 25.143 6.516 -22.864 1.00 98.25 265 LYS A O 1
ATOM 2122 N N . ILE A 1 266 ? 24.733 5.147 -21.139 1.00 97.69 266 ILE A N 1
ATOM 2123 C CA . ILE A 1 266 ? 24.639 3.923 -21.948 1.00 97.69 266 ILE A CA 1
ATOM 2124 C C . ILE A 1 266 ? 23.463 4.000 -22.929 1.00 97.69 266 ILE A C 1
ATOM 2126 O O . ILE A 1 266 ? 23.619 3.622 -24.091 1.00 97.69 266 ILE A O 1
ATOM 2130 N N . ARG A 1 267 ? 22.294 4.495 -22.495 1.00 98.06 267 ARG A N 1
ATOM 2131 C CA . ARG A 1 267 ? 21.133 4.696 -23.383 1.00 98.06 267 ARG A CA 1
ATOM 2132 C C . ARG A 1 267 ? 21.469 5.675 -24.509 1.00 98.06 267 ARG A C 1
ATOM 2134 O O . ARG A 1 267 ? 21.284 5.333 -25.671 1.00 98.06 267 ARG A O 1
ATOM 2141 N N . GLU A 1 268 ? 22.055 6.822 -24.172 1.00 98.19 268 GLU A N 1
ATOM 2142 C CA . GLU A 1 268 ? 22.469 7.829 -25.155 1.00 98.19 268 GLU A CA 1
ATOM 2143 C C . GLU A 1 268 ? 23.480 7.268 -26.170 1.00 98.19 268 GLU A C 1
ATOM 2145 O O . GLU A 1 268 ? 23.296 7.423 -27.376 1.00 98.19 268 GLU A O 1
ATOM 2150 N N . LEU A 1 269 ? 24.523 6.567 -25.706 1.00 97.94 269 LEU A N 1
ATOM 2151 C CA . LEU A 1 269 ? 25.520 5.947 -26.586 1.00 97.94 269 LEU A CA 1
ATOM 2152 C C . LEU A 1 269 ? 24.904 4.867 -27.483 1.00 97.94 269 LEU A C 1
ATOM 2154 O O . LEU A 1 269 ? 25.264 4.763 -28.653 1.00 97.94 269 LEU A O 1
ATOM 2158 N N . ASN A 1 270 ? 23.962 4.076 -26.968 1.00 98.06 270 ASN A N 1
ATOM 2159 C CA . ASN A 1 270 ? 23.246 3.091 -27.775 1.00 98.06 270 ASN A CA 1
ATOM 2160 C C . ASN A 1 270 ? 22.389 3.746 -28.858 1.00 98.06 270 ASN A C 1
ATOM 2162 O O . ASN A 1 270 ? 22.348 3.242 -29.981 1.00 98.06 270 ASN A O 1
ATOM 2166 N N . ASP A 1 271 ? 21.731 4.861 -28.552 1.00 98.06 271 ASP A N 1
ATOM 2167 C CA . ASP A 1 271 ? 20.943 5.596 -29.538 1.00 98.06 271 ASP A CA 1
ATOM 2168 C C . ASP A 1 271 ? 21.843 6.232 -30.605 1.00 98.06 271 ASP A C 1
ATOM 2170 O O . ASP A 1 271 ? 21.560 6.082 -31.794 1.00 98.06 271 ASP A O 1
ATOM 2174 N N . GLN A 1 272 ? 22.986 6.810 -30.218 1.00 98.12 272 GLN A N 1
ATOM 2175 C CA . GLN A 1 272 ? 24.010 7.287 -31.162 1.00 98.12 272 GLN A CA 1
ATOM 2176 C C . GLN A 1 272 ? 24.549 6.158 -32.055 1.00 98.12 272 GLN A C 1
ATOM 2178 O O . GLN A 1 272 ? 24.769 6.327 -33.255 1.00 98.12 272 GLN A O 1
ATOM 2183 N N . LEU A 1 273 ? 24.746 4.970 -31.488 1.00 97.69 273 LEU A N 1
ATOM 2184 C CA . LEU A 1 273 ? 25.236 3.818 -32.233 1.00 97.69 273 LEU A CA 1
ATOM 2185 C C . LEU A 1 273 ? 24.161 3.261 -33.181 1.00 97.69 273 LEU A C 1
ATOM 2187 O O . LEU A 1 273 ? 24.479 2.824 -34.289 1.00 97.69 273 LEU A O 1
ATOM 2191 N N . ARG A 1 274 ? 22.880 3.321 -32.797 1.00 98.06 274 ARG A N 1
ATOM 2192 C CA . ARG A 1 274 ? 21.744 2.989 -33.672 1.00 98.06 274 ARG A CA 1
ATOM 2193 C C . ARG A 1 274 ? 21.619 3.962 -34.838 1.00 98.06 274 ARG A C 1
ATOM 2195 O O . ARG A 1 274 ? 21.456 3.499 -35.966 1.00 98.06 274 ARG A O 1
ATOM 2202 N N . THR A 1 275 ? 21.709 5.271 -34.598 1.00 97.81 275 THR A N 1
ATOM 2203 C CA . THR A 1 275 ? 21.631 6.269 -35.676 1.00 97.81 275 THR A CA 1
ATOM 2204 C C . THR A 1 275 ? 22.802 6.123 -36.640 1.00 97.81 275 THR A C 1
ATOM 2206 O O . THR A 1 275 ? 22.577 6.027 -37.844 1.00 97.81 275 THR A O 1
ATOM 2209 N N . SER A 1 276 ? 24.025 5.961 -36.130 1.00 96.88 276 SER A N 1
ATOM 2210 C CA . SER A 1 276 ? 25.210 5.721 -36.964 1.00 96.88 276 SER A CA 1
ATOM 2211 C C . SER A 1 276 ? 25.105 4.421 -37.782 1.00 96.88 276 SER A C 1
ATOM 2213 O O . SER A 1 276 ? 25.421 4.391 -38.974 1.00 96.88 276 SER A O 1
ATOM 2215 N N . ARG A 1 277 ? 24.576 3.336 -37.198 1.00 98.12 277 ARG A N 1
ATOM 2216 C CA . ARG A 1 277 ? 24.288 2.098 -37.949 1.00 98.12 277 ARG A CA 1
ATOM 2217 C C . ARG A 1 277 ? 23.227 2.303 -39.033 1.00 98.12 277 ARG A C 1
ATOM 2219 O O . ARG A 1 277 ? 23.366 1.760 -40.122 1.00 98.12 277 ARG A O 1
ATOM 2226 N N . ALA A 1 278 ? 22.187 3.090 -38.767 1.00 97.25 278 ALA A N 1
ATOM 2227 C CA . ALA A 1 278 ? 21.167 3.399 -39.766 1.00 97.25 278 ALA A CA 1
ATOM 2228 C C . ALA A 1 278 ? 21.729 4.256 -40.914 1.00 97.25 278 ALA A C 1
ATOM 2230 O O . ALA A 1 278 ? 21.412 4.014 -42.075 1.00 97.25 278 ALA A O 1
ATOM 2231 N N . GLU A 1 279 ? 22.590 5.228 -40.613 1.00 97.38 279 GLU A N 1
ATOM 2232 C CA . GLU A 1 279 ? 23.275 6.044 -41.621 1.00 97.38 279 GLU A CA 1
ATOM 2233 C C . GLU A 1 279 ? 24.218 5.211 -42.488 1.00 97.38 279 GLU A C 1
ATOM 2235 O O . GLU A 1 279 ? 24.182 5.324 -43.713 1.00 97.38 279 GLU A O 1
ATOM 2240 N N . THR A 1 280 ? 25.011 4.325 -41.879 1.00 96.88 280 THR A N 1
ATOM 2241 C CA . THR A 1 280 ? 25.877 3.411 -42.638 1.00 96.88 280 THR A CA 1
ATOM 2242 C C . THR A 1 280 ? 25.059 2.442 -43.491 1.00 96.88 280 THR A C 1
ATOM 2244 O O . THR A 1 280 ? 25.407 2.240 -44.651 1.00 96.88 280 THR A O 1
ATOM 2247 N N . ALA A 1 281 ? 23.928 1.924 -42.999 1.00 96.88 281 ALA A N 1
ATOM 2248 C CA . ALA A 1 281 ? 23.009 1.115 -43.802 1.00 96.88 281 ALA A CA 1
ATOM 2249 C C . ALA A 1 281 ? 22.489 1.886 -45.031 1.00 96.88 281 ALA A C 1
ATOM 2251 O O . ALA A 1 281 ? 22.664 1.413 -46.156 1.00 96.88 281 ALA A O 1
ATOM 2252 N N . ARG A 1 282 ? 21.971 3.111 -44.850 1.00 96.94 282 ARG A N 1
ATOM 2253 C CA . ARG A 1 282 ? 21.527 3.969 -45.969 1.00 96.94 282 ARG A CA 1
ATOM 2254 C C . ARG A 1 282 ? 22.655 4.258 -46.961 1.00 96.94 282 ARG A C 1
ATOM 2256 O O . ARG A 1 282 ? 22.435 4.233 -48.167 1.00 96.94 282 ARG A O 1
ATOM 2263 N N . ALA A 1 283 ? 23.872 4.505 -46.474 1.00 95.69 283 ALA A N 1
ATOM 2264 C CA . ALA A 1 283 ? 25.033 4.716 -47.336 1.00 95.69 283 ALA A CA 1
ATOM 2265 C C . ALA A 1 283 ? 25.387 3.454 -48.142 1.00 95.69 283 ALA A C 1
ATOM 2267 O O . ALA A 1 283 ? 25.710 3.554 -49.325 1.00 95.69 283 ALA A O 1
ATOM 2268 N N . THR A 1 284 ? 25.291 2.262 -47.538 1.00 96.25 284 THR A N 1
ATOM 2269 C CA . THR A 1 284 ? 25.514 0.999 -48.262 1.00 96.25 284 THR A CA 1
ATOM 2270 C C . THR A 1 284 ? 24.433 0.719 -49.301 1.00 96.25 284 THR A C 1
ATOM 2272 O O . THR A 1 284 ? 24.757 0.212 -50.372 1.00 96.25 284 THR A O 1
ATOM 2275 N N . GLU A 1 285 ? 23.176 1.073 -49.029 1.00 95.94 285 GLU A N 1
ATOM 2276 C CA . GLU A 1 285 ? 22.082 0.991 -50.002 1.00 95.94 285 GLU A CA 1
ATOM 2277 C C . GLU A 1 285 ? 22.324 1.947 -51.172 1.00 95.94 285 GLU A C 1
ATOM 2279 O O . GLU A 1 285 ? 22.393 1.493 -52.310 1.00 95.94 285 GLU A O 1
ATOM 2284 N N . GLY A 1 286 ? 22.630 3.220 -50.901 1.00 95.62 286 GLY A N 1
ATOM 2285 C CA . GLY A 1 286 ? 22.987 4.174 -51.955 1.00 95.62 286 GLY A CA 1
ATOM 2286 C C . GLY A 1 286 ? 24.217 3.746 -52.769 1.00 95.62 286 GLY A C 1
ATOM 2287 O O . GLY A 1 286 ? 24.275 3.957 -53.979 1.00 95.62 286 GLY A O 1
ATOM 2288 N N . MET A 1 287 ? 25.197 3.084 -52.144 1.00 94.06 287 MET A N 1
ATOM 2289 C CA . MET A 1 287 ? 26.336 2.508 -52.863 1.00 94.06 287 MET A CA 1
ATOM 2290 C C . MET A 1 287 ? 25.911 1.353 -53.783 1.00 94.06 287 MET A C 1
ATOM 2292 O O . MET A 1 287 ? 26.423 1.269 -54.900 1.00 94.06 287 MET A O 1
ATOM 2296 N N . ARG A 1 288 ? 24.963 0.500 -53.365 1.00 94.81 288 ARG A N 1
ATOM 2297 C CA . ARG A 1 288 ? 24.386 -0.550 -54.226 1.00 94.81 288 ARG A CA 1
ATOM 2298 C C . ARG A 1 288 ? 23.666 0.063 -55.425 1.00 94.81 288 ARG A C 1
ATOM 2300 O O . ARG A 1 288 ? 23.935 -0.362 -56.548 1.00 94.81 288 ARG A O 1
ATOM 2307 N N . ASP A 1 289 ? 22.868 1.104 -55.219 1.00 96.19 289 ASP A N 1
ATOM 2308 C CA . ASP A 1 289 ? 22.159 1.798 -56.303 1.00 96.19 289 ASP A CA 1
ATOM 2309 C C . ASP A 1 289 ? 23.145 2.393 -57.320 1.00 96.19 289 ASP A C 1
ATOM 2311 O O . ASP A 1 289 ? 23.011 2.197 -58.528 1.00 96.19 289 ASP A O 1
ATOM 2315 N N . ILE A 1 290 ? 24.217 3.038 -56.844 1.00 96.31 290 ILE A N 1
ATOM 2316 C CA . ILE A 1 290 ? 25.285 3.552 -57.716 1.00 96.31 290 ILE A CA 1
ATOM 2317 C C . ILE A 1 290 ? 25.953 2.414 -58.496 1.00 96.31 290 ILE A C 1
ATOM 2319 O O . ILE A 1 290 ? 26.251 2.581 -59.680 1.00 96.31 290 ILE A O 1
ATOM 2323 N N . THR A 1 291 ? 26.215 1.263 -57.867 1.00 96.56 291 THR A N 1
ATOM 2324 C CA . THR A 1 291 ? 26.803 0.118 -58.582 1.00 96.56 291 THR A CA 1
ATOM 2325 C C . THR A 1 291 ? 25.867 -0.452 -59.647 1.00 96.56 291 THR A C 1
ATOM 2327 O O . THR A 1 291 ? 26.347 -0.786 -60.729 1.00 96.56 291 THR A O 1
ATOM 2330 N N . GLN A 1 292 ? 24.556 -0.494 -59.392 1.00 96.81 292 GLN A N 1
ATOM 2331 C CA . GLN A 1 292 ? 23.551 -0.922 -60.372 1.00 96.81 292 GLN A CA 1
ATOM 2332 C C . GLN A 1 292 ? 23.487 0.047 -61.556 1.00 96.81 292 GLN A C 1
ATOM 2334 O O . GLN A 1 292 ? 23.645 -0.378 -62.697 1.00 96.81 292 GLN A O 1
ATOM 2339 N N . LEU A 1 293 ? 23.391 1.355 -61.294 1.00 97.00 293 LEU A N 1
ATOM 2340 C CA . LEU A 1 293 ? 23.392 2.381 -62.342 1.00 97.00 293 LEU A CA 1
ATOM 2341 C C . LEU A 1 293 ? 24.670 2.346 -63.189 1.00 97.00 293 LEU A C 1
ATOM 2343 O O . LEU A 1 293 ? 24.622 2.527 -64.404 1.00 97.00 293 LEU A O 1
ATOM 2347 N N . ARG A 1 294 ? 25.833 2.091 -62.575 1.00 97.56 294 ARG A N 1
ATOM 2348 C CA . ARG A 1 294 ? 27.091 1.914 -63.320 1.00 97.56 294 ARG A CA 1
ATOM 2349 C C . ARG A 1 294 ? 27.037 0.699 -64.246 1.00 97.56 294 ARG A C 1
ATOM 2351 O O . ARG A 1 294 ? 27.489 0.815 -65.380 1.00 97.56 294 ARG A O 1
ATOM 2358 N N . ALA A 1 295 ? 26.492 -0.427 -63.785 1.00 97.12 295 ALA A N 1
ATOM 2359 C CA . ALA A 1 295 ? 26.327 -1.620 -64.614 1.00 97.12 295 ALA A CA 1
ATOM 2360 C C . ALA A 1 295 ? 25.372 -1.361 -65.792 1.00 97.12 295 ALA A C 1
ATOM 2362 O O . ALA A 1 295 ? 25.718 -1.667 -66.930 1.00 97.12 295 ALA A O 1
ATOM 2363 N N . GLU A 1 296 ? 24.235 -0.700 -65.554 1.00 97.88 296 GLU A N 1
ATOM 2364 C CA . GLU A 1 296 ? 23.292 -0.315 -66.614 1.00 97.88 296 GLU A CA 1
ATOM 2365 C C . GLU A 1 296 ? 23.928 0.618 -67.654 1.00 97.88 296 GLU A C 1
ATOM 2367 O O . GLU A 1 296 ? 23.716 0.454 -68.856 1.00 97.88 296 GLU A O 1
ATOM 2372 N N . ILE A 1 297 ? 24.741 1.586 -67.214 1.00 97.81 297 ILE A N 1
ATOM 2373 C CA . ILE A 1 297 ? 25.478 2.477 -68.119 1.00 97.81 297 ILE A CA 1
ATOM 2374 C C . ILE A 1 297 ? 26.457 1.683 -68.992 1.00 97.81 297 ILE A C 1
ATOM 2376 O O . ILE A 1 297 ? 26.544 1.954 -70.191 1.00 97.81 297 ILE A O 1
ATOM 2380 N N . GLU A 1 298 ? 27.193 0.723 -68.431 1.00 97.50 298 GLU A N 1
ATOM 2381 C CA . GLU A 1 298 ? 28.108 -0.121 -69.212 1.00 97.50 298 GLU A CA 1
ATOM 2382 C C . GLU A 1 298 ? 27.357 -1.025 -70.201 1.00 97.50 298 GLU A C 1
ATOM 2384 O O . GLU A 1 298 ? 27.747 -1.109 -71.368 1.00 97.50 298 GLU A O 1
ATOM 2389 N N . ASP A 1 299 ? 26.221 -1.600 -69.801 1.00 98.00 299 ASP A N 1
ATOM 2390 C CA . ASP A 1 299 ? 25.357 -2.373 -70.700 1.00 98.00 299 ASP A CA 1
ATOM 2391 C C . ASP A 1 299 ? 24.818 -1.515 -71.856 1.00 98.00 299 ASP A C 1
ATOM 2393 O O . ASP A 1 299 ? 24.805 -1.942 -73.016 1.00 98.00 299 ASP A O 1
ATOM 2397 N N . LEU A 1 300 ? 24.396 -0.278 -71.572 1.00 97.81 300 LEU A N 1
ATOM 2398 C CA . LEU A 1 300 ? 23.950 0.670 -72.596 1.00 97.81 300 LEU A CA 1
ATOM 2399 C C . LEU A 1 300 ? 25.087 1.063 -73.541 1.00 97.81 300 LEU A C 1
ATOM 2401 O O . LEU A 1 300 ? 24.877 1.096 -74.756 1.00 97.81 300 LEU A O 1
ATOM 2405 N N . LYS A 1 301 ? 26.295 1.309 -73.021 1.00 97.75 301 LYS A N 1
ATOM 2406 C CA . LYS A 1 301 ? 27.481 1.564 -73.853 1.00 97.75 301 LYS A CA 1
ATOM 2407 C C . LYS A 1 301 ? 27.791 0.377 -74.759 1.00 97.75 301 LYS A C 1
ATOM 2409 O O . LYS A 1 301 ? 28.040 0.585 -75.945 1.00 97.75 301 LYS A O 1
ATOM 2414 N N . ALA A 1 302 ? 27.731 -0.851 -74.244 1.00 97.56 302 ALA A N 1
ATOM 2415 C CA . ALA A 1 302 ? 27.966 -2.056 -75.035 1.00 97.56 302 ALA A CA 1
ATOM 2416 C C . ALA A 1 302 ? 26.936 -2.200 -76.169 1.00 97.56 302 ALA A C 1
ATOM 2418 O O . ALA A 1 302 ? 27.306 -2.448 -77.320 1.00 97.56 302 ALA A O 1
ATOM 2419 N N . ARG A 1 303 ? 25.649 -1.956 -75.880 1.00 98.06 303 ARG A N 1
ATOM 2420 C CA . ARG A 1 303 ? 24.578 -1.952 -76.894 1.00 98.06 303 ARG A CA 1
ATOM 2421 C C . ARG A 1 303 ? 24.778 -0.863 -77.950 1.00 98.06 303 ARG A C 1
ATOM 2423 O O . ARG A 1 303 ? 24.560 -1.125 -79.132 1.00 98.06 303 ARG A O 1
ATOM 2430 N N . LEU A 1 304 ? 25.199 0.338 -77.547 1.00 97.69 304 LEU A N 1
ATOM 2431 C CA . LEU A 1 304 ? 25.510 1.428 -78.476 1.00 97.69 304 LEU A CA 1
ATOM 2432 C C . LEU A 1 304 ? 26.690 1.071 -79.383 1.00 97.69 304 LEU A C 1
ATOM 2434 O O . LEU A 1 304 ? 26.560 1.176 -80.599 1.00 97.69 304 LEU A O 1
ATOM 2438 N N . GLN A 1 305 ? 27.789 0.561 -78.823 1.00 97.62 305 GLN A N 1
ATOM 2439 C CA . GLN A 1 305 ? 28.946 0.111 -79.606 1.00 97.62 305 GLN A CA 1
ATOM 2440 C C . GLN A 1 305 ? 28.576 -0.996 -80.600 1.00 97.62 305 GLN A C 1
ATOM 2442 O O . GLN A 1 305 ? 29.071 -1.012 -81.727 1.00 97.62 305 GLN A O 1
ATOM 2447 N N . GLN A 1 306 ? 27.702 -1.926 -80.208 1.00 97.75 306 GLN A N 1
ATOM 2448 C CA . GLN A 1 306 ? 27.206 -2.957 -81.116 1.00 97.75 306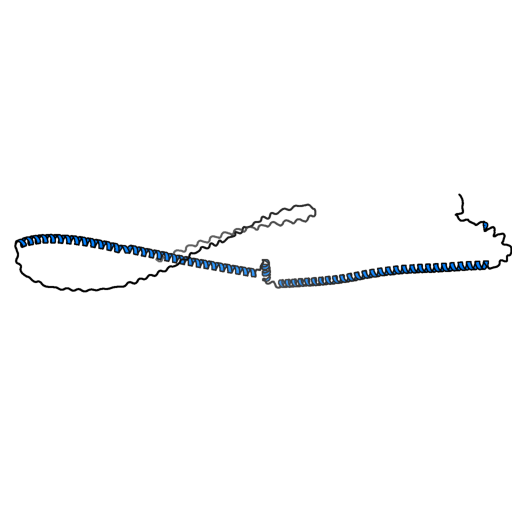 GLN A CA 1
ATOM 2449 C C . GLN A 1 306 ? 26.388 -2.347 -82.263 1.00 97.75 306 GLN A C 1
ATOM 2451 O O . GLN A 1 306 ? 26.626 -2.679 -83.422 1.00 97.75 306 GLN A O 1
ATOM 2456 N N . ARG A 1 307 ? 25.484 -1.405 -81.968 1.00 97.56 307 ARG A N 1
ATOM 2457 C CA . ARG A 1 307 ? 24.694 -0.709 -82.995 1.00 97.56 307 ARG A CA 1
ATOM 2458 C C . ARG A 1 307 ? 25.550 0.122 -83.941 1.00 97.56 307 ARG A C 1
ATOM 2460 O O . ARG A 1 307 ? 25.271 0.157 -85.134 1.00 97.56 307 ARG A O 1
ATOM 2467 N N . GLU A 1 308 ? 26.597 0.765 -83.439 1.00 97.31 308 GLU A N 1
ATOM 2468 C CA . GLU A 1 308 ? 27.565 1.481 -84.274 1.00 97.31 308 GLU A CA 1
ATOM 2469 C C . GLU A 1 308 ? 28.293 0.533 -85.231 1.00 97.31 308 GLU A C 1
ATOM 2471 O O . GLU A 1 308 ? 28.409 0.846 -86.416 1.00 97.31 308 GLU A O 1
ATOM 2476 N N . LYS A 1 309 ? 28.719 -0.646 -84.756 1.00 97.50 309 LYS A N 1
ATOM 2477 C CA . LYS A 1 309 ? 29.315 -1.686 -85.611 1.00 97.50 309 LYS A CA 1
ATOM 2478 C C . LYS A 1 309 ? 28.334 -2.176 -86.674 1.00 97.50 309 LYS A C 1
ATOM 2480 O O . LYS A 1 309 ? 28.680 -2.157 -87.849 1.00 97.50 309 LYS A O 1
ATOM 2485 N N . GLU A 1 310 ? 27.103 -2.508 -86.289 1.00 97.19 310 GLU A N 1
ATO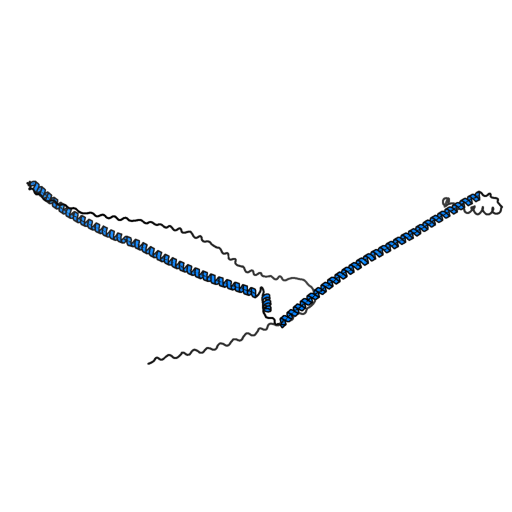M 2486 C CA . GLU A 1 310 ? 26.040 -2.922 -87.220 1.00 97.19 310 GLU A CA 1
ATOM 2487 C C . GLU A 1 310 ? 25.764 -1.841 -88.284 1.00 97.19 310 GLU A C 1
ATOM 2489 O O . GLU A 1 310 ? 25.604 -2.141 -89.469 1.00 97.19 310 GLU A O 1
ATOM 2494 N N . LEU A 1 311 ? 25.749 -0.559 -87.895 1.00 97.38 311 LEU A N 1
ATOM 2495 C CA . LEU A 1 311 ? 25.584 0.560 -88.828 1.00 97.38 311 LEU A CA 1
ATOM 2496 C C . LEU A 1 311 ? 26.789 0.730 -89.760 1.00 97.38 311 LEU A C 1
ATOM 2498 O O . LEU A 1 311 ? 26.597 1.060 -90.931 1.00 97.38 311 LEU A O 1
ATOM 2502 N N . LEU A 1 312 ? 28.014 0.528 -89.272 1.00 97.06 312 LEU A N 1
ATOM 2503 C CA . LEU A 1 312 ? 29.223 0.564 -90.099 1.00 97.06 312 LEU A CA 1
ATOM 2504 C C . LEU A 1 312 ? 29.244 -0.589 -91.105 1.00 97.06 312 LEU A C 1
ATOM 2506 O O . LEU A 1 312 ? 29.479 -0.346 -92.286 1.00 97.06 312 LEU A O 1
ATOM 2510 N N . GLU A 1 313 ? 28.931 -1.807 -90.670 1.00 97.06 313 GLU A N 1
ATOM 2511 C CA . GLU A 1 313 ? 28.802 -2.982 -91.540 1.00 97.06 313 GLU A CA 1
ATOM 2512 C C . GLU A 1 313 ? 27.705 -2.772 -92.590 1.00 97.06 313 GLU A C 1
ATOM 2514 O O . GLU A 1 313 ? 27.922 -3.014 -93.776 1.00 97.06 313 GLU A O 1
ATOM 2519 N N . SER A 1 314 ? 26.553 -2.225 -92.190 1.00 96.31 314 SER A N 1
ATOM 2520 C CA . SER A 1 314 ? 25.470 -1.864 -93.111 1.00 96.31 314 SER A CA 1
ATOM 2521 C C . SER A 1 314 ? 25.898 -0.796 -94.126 1.00 96.31 314 SER A C 1
ATOM 2523 O O . SER A 1 314 ? 25.603 -0.913 -95.319 1.00 96.31 314 SER A O 1
ATOM 2525 N N . LYS A 1 315 ? 26.639 0.238 -93.704 1.00 96.31 315 LYS A N 1
ATOM 2526 C CA . LYS A 1 315 ? 27.204 1.249 -94.619 1.00 96.31 315 LYS A CA 1
ATOM 2527 C C . LYS A 1 315 ? 28.189 0.626 -95.609 1.00 96.31 315 LYS A C 1
ATOM 2529 O O . LYS A 1 315 ? 28.060 0.875 -96.806 1.00 96.31 315 LYS A O 1
ATOM 2534 N N . GLN A 1 316 ? 29.110 -0.211 -95.132 1.00 96.00 316 GLN A N 1
ATOM 2535 C CA . GLN A 1 316 ? 30.081 -0.920 -95.972 1.00 96.00 316 GLN A CA 1
ATOM 2536 C C . GLN A 1 316 ? 29.389 -1.855 -96.971 1.00 96.00 316 GLN A C 1
ATOM 2538 O O . GLN A 1 316 ? 29.738 -1.855 -98.149 1.00 96.00 316 GLN A O 1
ATOM 2543 N N . ALA A 1 317 ? 28.363 -2.594 -96.543 1.00 95.94 317 ALA A N 1
ATOM 2544 C CA . ALA A 1 317 ? 27.569 -3.450 -97.421 1.00 95.94 317 ALA A CA 1
ATOM 2545 C C . ALA A 1 317 ? 26.843 -2.640 -98.510 1.00 95.94 317 ALA A C 1
ATOM 2547 O O . ALA A 1 317 ? 26.867 -3.013 -99.683 1.00 95.94 317 ALA A O 1
ATOM 2548 N N . ASN A 1 318 ? 26.251 -1.495 -98.152 1.00 96.69 318 ASN A N 1
ATOM 2549 C CA . ASN A 1 318 ? 25.611 -0.591 -99.113 1.00 96.69 318 ASN A CA 1
ATOM 2550 C C . ASN A 1 318 ? 26.617 0.035 -100.095 1.00 96.69 318 ASN A C 1
ATOM 2552 O O . ASN A 1 318 ? 26.307 0.227 -101.272 1.00 96.69 318 ASN A O 1
ATOM 2556 N N . GLU A 1 319 ? 27.822 0.375 -99.642 1.00 96.06 319 GLU A N 1
ATOM 2557 C CA . GLU A 1 319 ? 28.908 0.849 -100.507 1.00 96.06 319 GLU A CA 1
ATOM 2558 C C . GLU A 1 319 ? 29.404 -0.237 -101.457 1.00 96.06 319 GLU A C 1
ATOM 2560 O O . GLU A 1 319 ? 29.509 0.023 -102.655 1.00 96.06 319 GLU A O 1
ATOM 2565 N N . ALA A 1 320 ? 29.625 -1.454 -100.962 1.00 95.69 320 ALA A N 1
ATOM 2566 C CA . ALA A 1 320 ? 30.008 -2.600 -101.779 1.00 95.69 320 ALA A CA 1
ATOM 2567 C C . ALA A 1 320 ? 28.943 -2.913 -102.841 1.00 95.69 320 ALA A C 1
ATOM 2569 O O . ALA A 1 320 ? 29.281 -3.127 -104.005 1.00 95.69 320 ALA A O 1
ATOM 2570 N N . LEU A 1 321 ? 27.656 -2.855 -102.479 1.00 95.88 321 LEU A N 1
ATOM 2571 C CA . LEU A 1 321 ? 26.554 -3.018 -103.428 1.00 95.88 321 LEU A CA 1
ATOM 2572 C C . LEU A 1 321 ? 26.562 -1.920 -104.501 1.00 95.88 321 LEU A C 1
ATOM 2574 O O . LEU A 1 321 ? 26.434 -2.226 -105.686 1.00 95.88 321 LEU A O 1
ATOM 2578 N N . ARG A 1 322 ? 26.756 -0.649 -104.121 1.00 95.62 322 ARG A N 1
ATOM 2579 C CA . ARG A 1 322 ? 26.877 0.464 -105.083 1.00 95.62 322 ARG A CA 1
ATOM 2580 C C . ARG A 1 322 ? 28.079 0.292 -106.011 1.00 95.62 322 ARG A C 1
ATOM 2582 O O . ARG A 1 322 ? 27.950 0.511 -107.213 1.00 95.62 322 ARG A O 1
ATOM 2589 N N . GLN A 1 323 ? 29.227 -0.127 -105.480 1.00 95.19 323 GLN A N 1
ATOM 2590 C CA . GLN A 1 323 ? 30.421 -0.421 -106.277 1.00 95.19 323 GLN A CA 1
ATOM 2591 C C . GLN A 1 323 ? 30.162 -1.572 -107.252 1.00 95.19 323 GLN A C 1
ATOM 2593 O O . GLN A 1 323 ? 30.486 -1.452 -108.429 1.00 95.19 323 GLN A O 1
ATOM 2598 N N . GLN A 1 324 ? 29.518 -2.649 -106.796 1.00 95.44 324 GLN A N 1
ATOM 2599 C CA . GLN A 1 324 ? 29.131 -3.777 -107.642 1.00 95.44 324 GLN A CA 1
ATOM 2600 C C . GLN A 1 324 ? 28.156 -3.353 -108.751 1.00 95.44 324 GLN A C 1
ATOM 2602 O O . GLN A 1 324 ? 28.285 -3.777 -109.897 1.00 95.44 324 GLN A O 1
ATOM 2607 N N . GLN A 1 325 ? 27.181 -2.497 -108.442 1.00 94.69 325 GLN A N 1
ATOM 2608 C CA . GLN A 1 325 ? 26.272 -1.943 -109.447 1.00 94.69 325 GLN A CA 1
ATOM 2609 C C . GLN A 1 325 ? 27.022 -1.078 -110.470 1.00 94.69 325 GLN A C 1
ATOM 2611 O O . GLN A 1 325 ? 26.789 -1.229 -111.668 1.00 94.69 325 GLN A O 1
ATOM 2616 N N . ALA A 1 326 ? 27.953 -0.227 -110.027 1.00 95.06 326 ALA A N 1
ATOM 2617 C CA . ALA A 1 326 ? 28.759 0.616 -110.909 1.00 95.06 326 ALA A CA 1
ATOM 2618 C C . ALA A 1 326 ? 29.676 -0.207 -111.828 1.00 95.06 326 ALA A C 1
ATOM 2620 O O . ALA A 1 326 ? 29.738 0.062 -113.027 1.00 95.06 326 ALA A O 1
ATOM 2621 N N . THR A 1 327 ? 30.344 -1.241 -111.308 1.00 94.75 327 THR A N 1
ATOM 2622 C CA . THR A 1 327 ? 31.185 -2.131 -112.124 1.00 94.75 327 THR A CA 1
ATOM 2623 C C . THR A 1 327 ? 30.353 -2.925 -113.127 1.00 94.75 327 THR A C 1
ATOM 2625 O O . THR A 1 327 ? 30.737 -3.021 -114.292 1.00 94.75 327 THR A O 1
ATOM 2628 N N . ASN A 1 328 ? 29.179 -3.422 -112.728 1.00 94.44 328 ASN A N 1
ATOM 2629 C CA . ASN A 1 328 ? 28.240 -4.081 -113.639 1.00 94.44 328 ASN A CA 1
ATOM 2630 C C . ASN A 1 328 ? 27.763 -3.136 -114.757 1.00 94.44 328 ASN A C 1
ATOM 2632 O O . ASN A 1 328 ? 27.722 -3.539 -115.920 1.00 94.44 328 ASN A O 1
ATOM 2636 N N . GLN A 1 329 ? 27.441 -1.878 -114.433 1.00 93.94 329 GLN A N 1
ATOM 2637 C CA . GLN A 1 329 ? 27.066 -0.860 -115.422 1.00 93.94 329 GLN A CA 1
ATOM 2638 C C . GLN A 1 329 ? 28.224 -0.536 -116.374 1.00 93.94 329 GLN A C 1
ATOM 2640 O O . GLN A 1 329 ? 28.025 -0.518 -117.586 1.00 93.94 329 GLN A O 1
ATOM 2645 N N . GLN A 1 330 ? 29.441 -0.340 -115.857 1.00 93.38 330 GLN A N 1
ATOM 2646 C CA . GLN A 1 330 ? 30.636 -0.117 -116.679 1.00 93.38 330 GLN A CA 1
ATOM 2647 C C . GLN A 1 330 ? 30.913 -1.299 -117.614 1.00 93.38 330 GLN A C 1
ATOM 2649 O O . GLN A 1 330 ? 31.188 -1.093 -118.794 1.00 93.38 330 GLN A O 1
ATOM 2654 N N . ALA A 1 331 ? 30.790 -2.535 -117.122 1.00 92.06 331 ALA A N 1
ATOM 2655 C CA . ALA A 1 331 ? 30.954 -3.738 -117.932 1.00 92.06 331 ALA A CA 1
ATOM 2656 C C . ALA A 1 331 ? 29.893 -3.837 -119.042 1.00 92.06 331 ALA A C 1
ATOM 2658 O O . ALA A 1 331 ? 30.212 -4.233 -120.165 1.00 92.06 331 ALA A O 1
ATOM 2659 N N . LEU A 1 332 ? 28.644 -3.453 -118.755 1.00 92.94 332 LEU A N 1
ATOM 2660 C CA . LEU A 1 332 ? 27.574 -3.382 -119.751 1.00 92.94 332 LEU A CA 1
ATOM 2661 C C . LEU A 1 332 ? 27.862 -2.309 -120.812 1.00 92.94 332 LEU A C 1
ATOM 2663 O O . LEU A 1 332 ? 27.789 -2.611 -122.001 1.00 92.94 332 LEU A O 1
ATOM 2667 N N . MET A 1 333 ? 28.263 -1.101 -120.404 1.00 92.06 333 MET A N 1
ATOM 2668 C CA . MET A 1 333 ? 28.634 -0.016 -121.324 1.00 92.06 333 MET A CA 1
ATOM 2669 C C . MET A 1 333 ? 29.844 -0.381 -122.195 1.00 92.06 333 MET A C 1
ATOM 2671 O O . MET A 1 333 ? 29.834 -0.121 -123.394 1.00 92.06 333 MET A O 1
ATOM 2675 N N . ALA A 1 334 ? 30.861 -1.040 -121.629 1.00 88.88 334 ALA A N 1
ATOM 2676 C CA . ALA A 1 334 ? 32.021 -1.517 -122.382 1.00 88.88 334 ALA A CA 1
ATOM 2677 C C . ALA A 1 334 ? 31.638 -2.582 -123.423 1.00 88.88 334 ALA A C 1
ATOM 2679 O O . ALA A 1 334 ? 32.151 -2.563 -124.542 1.00 88.88 334 ALA A O 1
ATOM 2680 N N . ARG A 1 335 ? 30.706 -3.489 -123.088 1.00 89.44 335 ARG A N 1
ATOM 2681 C CA . ARG A 1 335 ? 30.167 -4.465 -124.048 1.00 89.44 335 ARG A CA 1
ATOM 2682 C C . ARG A 1 335 ? 29.388 -3.786 -125.170 1.00 89.44 335 ARG A C 1
ATOM 2684 O O . ARG A 1 335 ? 29.633 -4.121 -126.325 1.00 89.44 335 ARG A O 1
ATOM 2691 N N . LEU A 1 336 ? 28.512 -2.827 -124.857 1.00 86.06 336 LEU A N 1
ATOM 2692 C CA . LEU A 1 336 ? 27.806 -2.039 -125.877 1.00 86.06 336 LEU A CA 1
ATOM 2693 C C . LEU A 1 336 ? 28.799 -1.331 -126.813 1.00 86.06 336 LEU A C 1
ATOM 2695 O O . LEU A 1 336 ? 28.730 -1.530 -128.020 1.00 86.06 336 LEU A O 1
ATOM 2699 N N . ALA A 1 337 ? 29.812 -0.649 -126.270 1.00 83.88 337 ALA A N 1
ATOM 2700 C CA . ALA A 1 337 ? 30.852 0.000 -127.074 1.00 83.88 337 ALA A CA 1
ATOM 2701 C C . ALA A 1 337 ? 31.660 -0.987 -127.946 1.00 83.88 337 ALA A C 1
ATOM 2703 O O . ALA A 1 337 ? 32.019 -0.675 -129.083 1.00 83.88 337 ALA A O 1
ATOM 2704 N N . SER A 1 338 ? 31.940 -2.198 -127.445 1.00 81.19 338 SER A N 1
ATOM 2705 C CA . SER A 1 338 ? 32.624 -3.243 -128.226 1.00 81.19 338 SER A CA 1
ATOM 2706 C C . SER A 1 338 ? 31.768 -3.813 -129.363 1.00 81.19 338 SER A C 1
ATOM 2708 O O . SER A 1 338 ? 32.305 -4.236 -130.381 1.00 81.19 338 SER A O 1
ATOM 2710 N N . LEU A 1 339 ? 30.441 -3.816 -129.208 1.00 77.44 339 LEU A N 1
ATOM 2711 C CA . LEU A 1 339 ? 29.507 -4.234 -130.258 1.00 77.44 339 LEU A CA 1
ATOM 2712 C C . LEU A 1 339 ? 29.275 -3.122 -131.290 1.00 77.44 339 LEU A C 1
ATOM 2714 O O . LEU A 1 339 ? 28.979 -3.411 -132.445 1.00 77.44 339 LEU A O 1
ATOM 2718 N N . GLU A 1 340 ? 29.443 -1.863 -130.891 1.00 72.00 340 GLU A N 1
ATOM 2719 C CA . GLU A 1 340 ? 29.328 -0.688 -131.762 1.00 72.00 340 GLU A CA 1
ATOM 2720 C C . GLU A 1 340 ? 30.631 -0.357 -132.523 1.00 72.00 340 GLU A C 1
ATOM 2722 O O . GLU A 1 340 ? 30.624 0.512 -133.396 1.00 72.00 340 GLU A O 1
ATOM 2727 N N . SER A 1 341 ? 31.749 -1.049 -132.253 1.00 57.31 341 SER A N 1
ATOM 2728 C CA . SER A 1 341 ? 33.023 -0.841 -132.964 1.00 57.31 341 SER A CA 1
ATOM 2729 C C . SER A 1 341 ? 33.181 -1.791 -134.172 1.00 57.31 341 SER A C 1
ATOM 2731 O O . SER A 1 341 ? 33.101 -3.010 -134.012 1.00 57.31 341 SER A O 1
ATOM 2733 N N . PRO A 1 342 ? 33.442 -1.293 -135.402 1.00 51.75 342 PRO A N 1
ATOM 2734 C CA . PRO A 1 342 ? 33.579 -2.146 -136.584 1.00 51.75 342 PRO A CA 1
ATOM 2735 C C . PRO A 1 342 ? 34.926 -2.887 -136.574 1.00 51.75 342 PRO A C 1
ATOM 2737 O O . PRO A 1 342 ? 35.991 -2.275 -136.619 1.00 51.75 342 PRO A O 1
ATOM 2740 N N . SER A 1 343 ? 34.882 -4.219 -136.537 1.00 43.88 343 SER A N 1
ATOM 2741 C CA . SER A 1 343 ? 36.055 -5.102 -136.580 1.00 43.88 343 SER A CA 1
ATOM 2742 C C . SER A 1 343 ? 36.762 -5.058 -137.946 1.00 43.88 343 SER A C 1
ATOM 2744 O O . SER A 1 343 ? 36.224 -5.537 -138.944 1.00 43.88 343 SER A O 1
ATOM 2746 N N . ILE A 1 344 ? 37.986 -4.516 -137.990 1.00 43.62 344 ILE A N 1
ATOM 2747 C CA . ILE A 1 344 ? 38.940 -4.651 -139.106 1.00 43.62 344 ILE A CA 1
ATOM 2748 C C . ILE A 1 344 ? 40.102 -5.514 -138.603 1.00 43.62 344 ILE A C 1
ATOM 2750 O O . ILE A 1 344 ? 40.904 -5.089 -137.773 1.00 43.62 344 ILE A O 1
ATOM 2754 N N . GLY A 1 345 ? 40.136 -6.764 -139.065 1.00 37.78 345 GLY A N 1
ATOM 2755 C CA . GLY A 1 345 ? 41.063 -7.796 -138.611 1.00 37.78 345 GLY A CA 1
ATOM 2756 C C . GLY A 1 345 ? 42.421 -7.801 -139.317 1.00 37.78 345 GLY A C 1
ATOM 2757 O O . GLY A 1 345 ? 42.551 -7.411 -140.475 1.00 37.78 345 GLY A O 1
ATOM 2758 N N . THR A 1 346 ? 43.420 -8.355 -138.626 1.00 38.94 346 THR A N 1
ATOM 2759 C CA . THR A 1 346 ? 44.638 -8.922 -139.222 1.00 38.94 346 THR A CA 1
ATOM 2760 C C . THR A 1 346 ? 44.866 -10.356 -138.711 1.00 38.94 346 THR A C 1
ATOM 2762 O O . THR A 1 346 ? 44.469 -10.693 -137.592 1.00 38.94 346 THR A O 1
ATOM 2765 N N . PRO A 1 347 ? 45.429 -11.255 -139.543 1.00 45.84 347 PRO A N 1
ATOM 2766 C CA . PRO A 1 347 ? 45.189 -12.689 -139.457 1.00 45.84 347 PRO A CA 1
ATOM 2767 C C . PRO A 1 347 ? 46.377 -13.419 -138.821 1.00 45.84 347 PRO A C 1
ATOM 2769 O O . PRO A 1 347 ? 47.265 -13.891 -139.522 1.00 45.84 347 PRO A O 1
ATOM 2772 N N . GLN A 1 348 ? 46.414 -13.541 -137.492 1.00 43.78 348 GLN A N 1
ATOM 2773 C CA . GLN A 1 348 ? 47.383 -14.453 -136.856 1.00 43.78 348 GLN A CA 1
ATOM 2774 C C . GLN A 1 348 ? 46.957 -15.035 -135.501 1.00 43.78 348 GLN A C 1
ATOM 2776 O O . GLN A 1 348 ? 47.772 -15.588 -134.769 1.00 43.78 348 GLN A O 1
ATOM 2781 N N . THR A 1 349 ? 45.663 -14.976 -135.177 1.00 46.66 349 THR A N 1
ATOM 2782 C CA . THR A 1 349 ? 45.100 -15.497 -133.914 1.00 46.66 349 THR A CA 1
ATOM 2783 C C . THR A 1 349 ? 43.847 -16.365 -134.111 1.00 46.66 349 THR A C 1
ATOM 2785 O O . THR A 1 349 ? 43.142 -16.681 -133.154 1.00 46.66 349 THR A O 1
ATOM 2788 N N . LEU A 1 350 ? 43.590 -16.814 -135.347 1.00 48.16 350 LEU A N 1
ATOM 2789 C CA . LEU A 1 350 ? 42.428 -17.638 -135.722 1.00 48.16 350 LEU A CA 1
ATOM 2790 C C . LEU A 1 350 ? 42.662 -19.161 -135.666 1.00 48.16 350 LEU A C 1
ATOM 2792 O O . LEU A 1 350 ? 41.713 -19.915 -135.838 1.00 48.16 350 LEU A O 1
ATOM 2796 N N . ALA A 1 351 ? 43.876 -19.638 -135.363 1.00 44.62 351 ALA A N 1
ATOM 2797 C CA . ALA A 1 351 ? 44.167 -21.080 -135.285 1.00 44.62 351 ALA A CA 1
ATOM 2798 C C . ALA A 1 351 ? 44.233 -21.648 -133.850 1.00 44.62 351 ALA A C 1
ATOM 2800 O O . ALA A 1 351 ? 44.259 -22.863 -133.669 1.00 44.62 351 ALA A O 1
ATOM 2801 N N . THR A 1 352 ? 44.238 -20.800 -132.815 1.00 49.75 352 THR A N 1
ATOM 2802 C CA . THR A 1 352 ? 44.510 -21.233 -131.427 1.00 49.75 352 THR A CA 1
ATOM 2803 C C . THR A 1 352 ? 43.361 -21.028 -130.440 1.00 49.75 352 THR A C 1
ATOM 2805 O O . THR A 1 352 ? 43.401 -21.613 -129.358 1.00 49.75 352 THR A O 1
ATOM 2808 N N . ASN A 1 353 ? 42.305 -20.294 -130.808 1.00 53.00 353 ASN A N 1
ATOM 2809 C CA . ASN A 1 353 ? 41.155 -20.053 -129.924 1.00 53.00 353 ASN A CA 1
ATOM 2810 C C . ASN A 1 353 ? 39.977 -21.021 -130.138 1.00 53.00 353 ASN A C 1
ATOM 2812 O O . ASN A 1 353 ? 39.258 -21.307 -129.187 1.00 53.00 353 ASN A O 1
ATOM 2816 N N . GLN A 1 354 ? 39.839 -21.649 -131.312 1.00 53.31 354 GLN A N 1
ATOM 2817 C CA . GLN A 1 354 ? 38.772 -22.641 -131.540 1.00 53.31 354 GLN A CA 1
ATOM 2818 C C . GLN A 1 354 ? 39.020 -23.985 -130.821 1.00 53.31 354 GLN A C 1
ATOM 2820 O O . GLN A 1 354 ? 38.084 -24.731 -130.543 1.00 53.31 354 GLN A O 1
ATOM 2825 N N . SER A 1 355 ? 40.266 -24.279 -130.433 1.00 51.28 355 SER A N 1
ATOM 2826 C CA . SER A 1 355 ? 40.646 -25.566 -129.824 1.00 51.28 355 SER A CA 1
ATOM 2827 C C . SER A 1 355 ? 40.647 -25.571 -128.287 1.00 51.28 355 SER A C 1
ATOM 2829 O O . SER A 1 355 ? 40.780 -26.640 -127.685 1.00 51.28 355 SER A O 1
ATOM 2831 N N . ARG A 1 356 ? 40.507 -24.404 -127.633 1.00 51.41 356 ARG A N 1
ATOM 2832 C CA . ARG A 1 356 ? 40.450 -24.281 -126.159 1.00 51.41 356 ARG A CA 1
ATOM 2833 C C . ARG A 1 356 ? 39.024 -24.145 -125.614 1.00 51.41 356 ARG A C 1
ATOM 2835 O O . ARG A 1 356 ? 38.760 -24.646 -124.526 1.00 51.41 356 ARG A O 1
ATOM 2842 N N . GLU A 1 357 ? 38.095 -23.582 -126.383 1.00 54.62 357 GLU A N 1
ATOM 2843 C CA . GLU A 1 357 ? 36.698 -23.400 -125.952 1.00 54.62 357 GLU A CA 1
ATOM 2844 C C . GLU A 1 357 ? 35.825 -24.655 -126.148 1.00 54.62 357 GLU A C 1
ATOM 2846 O O . GLU A 1 357 ? 34.848 -24.849 -125.429 1.00 54.62 357 GLU A O 1
ATOM 2851 N N . ALA A 1 358 ? 36.224 -25.592 -127.016 1.00 52.31 358 ALA A N 1
ATOM 2852 C CA . ALA A 1 358 ? 35.483 -26.839 -127.245 1.00 52.31 358 ALA A CA 1
ATOM 2853 C C . ALA A 1 358 ? 35.708 -27.938 -126.177 1.00 52.31 358 ALA A C 1
ATOM 2855 O O . ALA A 1 358 ? 35.048 -28.974 -126.218 1.00 52.31 358 ALA A O 1
ATOM 2856 N N . LYS A 1 359 ? 36.627 -27.753 -125.212 1.00 53.88 359 LYS A N 1
ATOM 2857 C CA . LYS A 1 359 ? 36.980 -28.781 -124.201 1.00 53.88 359 LYS A CA 1
ATOM 2858 C C . LYS A 1 359 ? 36.534 -28.472 -122.767 1.00 53.88 359 LYS A C 1
ATOM 2860 O O . LYS A 1 359 ? 36.848 -29.241 -121.862 1.00 53.88 359 LYS A O 1
ATOM 2865 N N . LEU A 1 360 ? 35.778 -27.394 -122.544 1.00 51.44 360 LEU A N 1
ATOM 2866 C CA . LEU A 1 360 ? 35.309 -26.999 -121.205 1.00 51.44 360 LEU A CA 1
ATOM 2867 C C . LEU A 1 360 ? 33.801 -26.720 -121.124 1.00 51.44 360 LEU A C 1
ATOM 2869 O O . LEU A 1 360 ? 33.337 -26.075 -120.187 1.00 51.44 360 LEU A O 1
ATOM 2873 N N . VAL A 1 361 ? 33.008 -27.299 -122.030 1.00 55.81 361 VAL A N 1
ATOM 2874 C CA . VAL A 1 361 ? 31.561 -27.448 -121.818 1.00 55.81 361 VAL A CA 1
ATOM 2875 C C . VAL A 1 361 ? 31.339 -28.585 -120.815 1.00 55.81 361 VAL A C 1
ATOM 2877 O O . VAL A 1 361 ? 31.093 -29.735 -121.177 1.00 55.81 361 VAL A O 1
ATOM 2880 N N . LYS A 1 362 ? 31.464 -28.287 -119.517 1.00 61.03 362 LYS A N 1
ATOM 2881 C CA . LYS A 1 362 ? 30.895 -29.148 -118.472 1.00 61.03 362 LYS A CA 1
ATOM 2882 C C . LYS A 1 362 ? 29.381 -28.966 -118.514 1.00 61.03 362 LYS A C 1
ATOM 2884 O O . LYS A 1 362 ? 28.858 -27.989 -117.987 1.00 61.03 362 LYS A O 1
ATOM 2889 N N . LEU A 1 363 ? 28.696 -29.906 -119.163 1.00 65.44 363 LEU A N 1
ATOM 2890 C CA . LEU A 1 363 ? 27.241 -30.010 -119.113 1.00 65.44 363 LEU A CA 1
ATOM 2891 C C . LEU A 1 363 ? 26.780 -30.052 -117.638 1.00 65.44 363 LEU A C 1
ATOM 2893 O O . LEU A 1 363 ? 27.386 -30.773 -116.832 1.00 65.44 363 LEU A O 1
ATOM 2897 N N . PRO A 1 364 ? 25.739 -29.292 -117.260 1.00 67.31 364 PRO A N 1
ATOM 2898 C CA . PRO A 1 364 ? 25.129 -29.360 -115.937 1.00 67.31 364 PRO A CA 1
ATOM 2899 C C . PRO A 1 364 ? 24.766 -30.795 -115.525 1.00 67.31 364 PRO A C 1
ATOM 2901 O O . PRO A 1 364 ? 24.435 -31.640 -116.357 1.00 67.31 364 PRO A O 1
ATOM 2904 N N . SER A 1 365 ? 24.804 -31.076 -114.221 1.00 61.00 365 SER A N 1
ATOM 2905 C CA . SER A 1 365 ? 24.641 -32.419 -113.637 1.00 61.00 365 SER A CA 1
ATOM 2906 C C . SER A 1 365 ? 23.334 -33.146 -113.988 1.00 61.00 365 SER A C 1
ATOM 2908 O O . SER A 1 365 ? 23.297 -34.364 -113.857 1.00 61.00 365 SER A O 1
ATOM 2910 N N . TRP A 1 366 ? 22.309 -32.452 -114.484 1.00 70.50 366 TRP A N 1
ATOM 2911 C CA . TRP A 1 366 ? 21.026 -33.027 -114.908 1.00 70.50 366 TRP A CA 1
ATOM 2912 C C . TRP A 1 366 ? 21.015 -33.588 -116.346 1.00 70.50 366 TRP A C 1
ATOM 2914 O O . TRP A 1 366 ? 20.047 -34.233 -116.731 1.00 70.50 366 TRP A O 1
ATOM 2924 N N . MET A 1 367 ? 22.089 -33.403 -117.128 1.00 63.47 367 MET A N 1
ATOM 2925 C CA . MET A 1 367 ? 22.262 -33.978 -118.479 1.00 63.47 367 MET A CA 1
ATOM 2926 C C . MET A 1 367 ? 23.187 -35.217 -118.515 1.00 63.47 367 MET A C 1
ATOM 2928 O O . MET A 1 367 ? 23.554 -35.689 -119.590 1.00 63.47 367 MET A O 1
ATOM 2932 N N . ARG A 1 368 ? 23.575 -35.772 -117.355 1.00 67.88 368 ARG A N 1
ATOM 2933 C CA . ARG A 1 368 ? 24.351 -37.024 -117.257 1.00 67.88 368 ARG A CA 1
ATOM 2934 C C . ARG A 1 368 ? 23.408 -38.235 -117.242 1.00 67.88 368 ARG A C 1
ATOM 2936 O O . ARG A 1 368 ? 22.776 -38.513 -116.229 1.00 67.88 368 ARG A O 1
ATOM 2943 N N . ILE A 1 369 ? 23.318 -38.955 -118.360 1.00 62.97 369 ILE A N 1
ATOM 2944 C CA . ILE A 1 369 ? 22.529 -40.190 -118.501 1.00 62.97 369 ILE A CA 1
ATOM 2945 C C . ILE A 1 369 ? 23.456 -41.405 -118.309 1.00 62.97 369 ILE A C 1
ATOM 2947 O O . ILE A 1 369 ? 24.253 -41.682 -119.197 1.00 62.97 369 ILE A O 1
ATOM 2951 N N . GLY A 1 370 ? 23.314 -42.116 -117.176 1.00 60.88 370 GLY A N 1
ATOM 2952 C CA . GLY A 1 370 ? 23.842 -43.470 -116.883 1.00 60.88 370 GLY A CA 1
ATOM 2953 C C . GLY A 1 370 ? 25.374 -43.603 -116.770 1.00 60.88 370 GLY A C 1
ATOM 2954 O O . GLY A 1 370 ? 26.107 -43.089 -117.599 1.00 60.88 370 GLY A O 1
ATOM 2955 N N . ARG A 1 371 ? 25.970 -44.300 -115.802 1.00 40.41 371 ARG A N 1
ATOM 2956 C CA . ARG A 1 371 ? 25.525 -45.260 -114.787 1.00 40.41 371 ARG A CA 1
ATOM 2957 C C . ARG A 1 371 ? 26.529 -45.206 -113.631 1.00 40.41 371 ARG A C 1
ATOM 2959 O O . ARG A 1 371 ? 27.705 -44.887 -113.925 1.00 40.41 371 ARG A O 1
#

Radius of gyration: 88.9 Å; chains: 1; bounding box: 183×58×239 Å

Sequence (371 aa):
EPFDAPAPSAEPEPQPEPEPQPEPEPQVEPAPQPEPEPQVASAQVEPEPKVIEKIVEVPVEKIVEKVVEVPVEKIVEKEVIKEVPVEKIVEKEVIKEVPVEKIVEKVVVDETRVKELEEMLAAATRVAGENEKATKDEKAVSEKLREQVHSLEDELRRLPQTASEVADIQAAVYSIMTSEAEELAAIIEAEKKEADEFRRRHEERADKLLERRRLLLKRAGSNIEDMTRRALVERPEDPRMAQIRKEYDAFRQHAEKTALESERKIRELNDQLRTSRAETARATEGMRDITQLRAEIEDLKARLQQREKELLESKQANEALRQQQATNQQALMARLASLESPSIGTPQTLATNQSREAKLVKLPSWMRIGR

Secondary structure (DSSP, 8-state):
--PPPP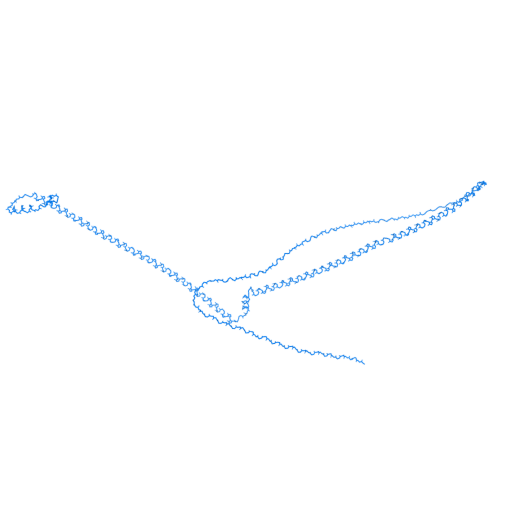PPPPPPPPPPPPPPPPPPPPP-PPPPPPPPPPPP----------------PPP---------PPPPPPP-----------------------------------HHHHHHHHHHHHHHHHHHHHHHHHHHHHHHHHHHHHHHHHHHHHHHHHHHHHHHHHHHHHHHHHHHHHHHHHHHHHHHHHHHHHHHHHHHHHHHHHHHHHHHHHHHHHHH-SSHHHHHHHHHHHS---HHHHHHHHHHHHHHHHHHHHHHHHHHHHHHHHHHHHHHHHHHHHHHHHHHHHHHHHHHHHHHHHHHHHHHHHHHHHHHHHHHHHHHHHHHHHHHHHHHHHHHS-----SSSSSSSHHHHTT-----GGG----

pLDDT: mean 74.24, std 21.41, range [34.44, 98.25]